Protein AF-0000000073571135 (afdb_homodimer)

Sequence (350 aa):
MGTPQVILGLLRRFLKGAAVGVAAGITVADRFGSVVRLNGRSMQPTFNPEDSDSPSKDIVVVEKFCLRNFSFTRGDVVAFRSPQDPKEYLVKRLIALQEDWITVPGTYEILQIPKGHCWVEGDNVDVSLDSKEFGPIPIALMRGRVTHVVWPPQRLGPVESKYPTGRVFSGKDGRMGTPQVILGLLRRFLKGAAVGVAAGITVADRFGSVVRLNGRSMQPTFNPEDSDSPSKDIVVVEKFCLRNFSFTRGDVVAFRSPQDPKEYLVKRLIALQEDWITVPGTYEILQIPKGHCWVEGDNVDVSLDSKEFGPIPIALMRGRVTHVVWPPQRLGPVESKYPTGRVFSGKDGR

Secondary structure (DSSP, 8-state):
--HHHHHHHHHHHHHHHHHHHHHHHHHHHHHTEEEEE---STTTTTSS-TT-S--SPPEEEEE-GGGTTT---TT-EEEEE-SS-TT-EEEEEEEE-TT-EEEPTTS--EEEPPTTEEEEE-SSTTT--SHHHH--EEGGGEEEEEEEEEESGGG-EEPP----GGGEE-TTT--/--HHHHHHHHHHHHHHHHHHHHHHHHHHHHHTEEEEE---STTTTTSS-TT-S--SPPEEEEE-GGGTTT---TT-EEEEE-SS-TT-EEEEEEEE-TT-EEEPTTS--EEEPPTTEEEEE-S-TTT--SHHHH--EEGGGEEEEEEEEEESGGG-EEPP----GGGEE-TTT--

pLDDT: mean 89.24, std 11.66, range [26.72, 98.5]

Organism: NCBI:txid1480154

Foldseek 3Di:
DDPVVVVVVVVVVVVVVVVVVVVVVVVCCQAFKDKDFDDDCQQPPLWPHPPDPDPGGWIFIFTQPCVVVVDDDQQFWFWFADPVHRVDIDIWGWAFDAQKWFQQPPDRDIDHHHPQWTFTGHNNNPDDDGCSPVNIDGSNRTRGTTFFTPPDVVRTDTRDGDYDPVGMGHNVPVD/DDPVVVVVVVVVVVVVVVVVVVVVVVVCCQAFKDKDFDDDCQQPPLWPHPPDPDPGGWIFIFTQPCVVVVDDDQQFWFWFADPVHRVDIDIWGWAFDAQKWFQQPPDRDIDHHHPQWTFTGHNNNVDDDGCSPVNIDGSNRTRGTTFFTPPDVVRTDTRDRDYDPVGMGHNVPVD

Radius of gyration: 24.4 Å; Cα contacts (8 Å, |Δi|>4): 722; chains: 2; bounding box: 80×70×50 Å

Structure (mmCIF, N/CA/C/O backbone):
data_AF-0000000073571135-model_v1
#
loop_
_entity.id
_entity.type
_entity.pdbx_description
1 polymer 'Mitochondrial inner membrane protease subunit 2'
#
loop_
_atom_site.group_PDB
_atom_site.id
_atom_site.type_symbol
_atom_site.label_atom_id
_atom_site.label_alt_id
_atom_site.label_comp_id
_atom_site.label_asym_id
_atom_site.label_entity_id
_atom_site.label_seq_id
_atom_site.pdbx_PDB_ins_code
_atom_site.Cartn_x
_atom_site.Cartn_y
_atom_site.Cartn_z
_atom_site.occupancy
_atom_site.B_iso_or_equiv
_atom_site.auth_seq_id
_atom_site.auth_comp_id
_atom_site.auth_asym_id
_atom_site.auth_atom_id
_atom_site.pdbx_PDB_model_num
ATOM 1 N N . MET A 1 1 ? 52.906 5.453 9.141 1 42.38 1 MET A N 1
ATOM 2 C CA . MET A 1 1 ? 51.688 6.109 8.68 1 42.38 1 MET A CA 1
ATOM 3 C C . MET A 1 1 ? 50.625 5.086 8.289 1 42.38 1 MET A C 1
ATOM 5 O O . MET A 1 1 ? 50.75 4.453 7.238 1 42.38 1 MET A O 1
ATOM 9 N N . GLY A 1 2 ? 50.219 4.254 9.125 1 61.47 2 GLY A N 1
ATOM 10 C CA . GLY A 1 2 ? 50.531 2.877 9.461 1 61.47 2 GLY A CA 1
ATOM 11 C C . GLY A 1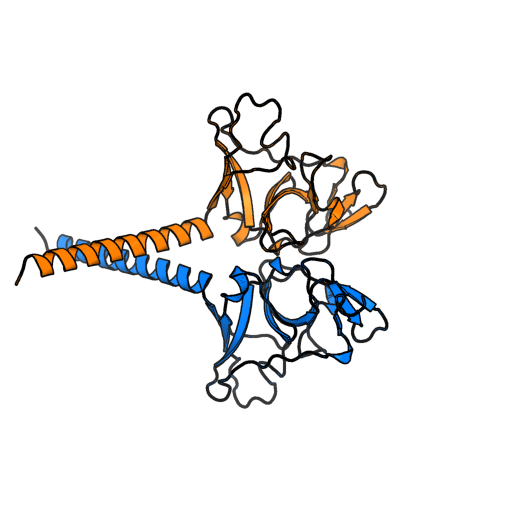 2 ? 49.5 1.886 8.992 1 61.47 2 GLY A C 1
ATOM 12 O O . GLY A 1 2 ? 48.406 2.281 8.523 1 61.47 2 GLY A O 1
ATOM 13 N N . THR A 1 3 ? 49.75 0.711 9.023 1 76.12 3 THR A N 1
ATOM 14 C CA . THR A 1 3 ? 49.062 -0.499 8.57 1 76.12 3 THR A CA 1
ATOM 15 C C . THR A 1 3 ? 47.625 -0.513 9.039 1 76.12 3 THR A C 1
ATOM 17 O O . THR A 1 3 ? 46.719 -0.797 8.258 1 76.12 3 THR A O 1
ATOM 20 N N . PRO A 1 4 ? 47.5 0.136 10.07 1 82.31 4 PRO A N 1
ATOM 21 C CA . PRO A 1 4 ? 46.125 0.044 10.562 1 82.31 4 PRO A CA 1
ATOM 22 C C . PRO A 1 4 ? 45.188 1.094 9.945 1 82.31 4 PRO A C 1
ATOM 24 O O . PRO A 1 4 ? 44 0.83 9.727 1 82.31 4 PRO A O 1
ATOM 27 N N . GLN A 1 5 ? 45.844 2.154 9.656 1 84.19 5 GLN A N 1
ATOM 28 C CA . GLN A 1 5 ? 45.062 3.234 9.102 1 84.19 5 GLN A CA 1
ATOM 29 C C . GLN A 1 5 ? 44.594 2.914 7.676 1 84.19 5 GLN A C 1
ATOM 31 O O . GLN A 1 5 ? 43.469 3.215 7.293 1 84.19 5 GLN A O 1
ATOM 36 N N . VAL A 1 6 ? 45.562 2.316 6.922 1 80.06 6 VAL A N 1
ATOM 37 C CA . VAL A 1 6 ? 45.25 1.929 5.547 1 80.06 6 VAL A CA 1
ATOM 38 C C . VAL A 1 6 ? 44.188 0.848 5.527 1 80.06 6 VAL A C 1
ATOM 40 O O . VAL A 1 6 ? 43.25 0.902 4.719 1 80.06 6 VAL A O 1
ATOM 43 N N . ILE A 1 7 ? 44.344 -0.12 6.512 1 86.31 7 ILE A N 1
ATOM 44 C CA . ILE A 1 7 ? 43.375 -1.217 6.59 1 86.31 7 ILE A CA 1
ATOM 45 C C . ILE A 1 7 ? 42 -0.675 6.977 1 86.31 7 ILE A C 1
ATOM 47 O O . ILE A 1 7 ? 40.969 -1.073 6.398 1 86.31 7 ILE A O 1
ATOM 51 N N . LEU A 1 8 ? 41.938 0.351 7.863 1 88.06 8 LEU A N 1
ATOM 52 C CA . LEU A 1 8 ? 40.688 0.961 8.297 1 88.06 8 LEU A CA 1
ATOM 53 C C . LEU A 1 8 ? 40.031 1.738 7.156 1 88.06 8 LEU A C 1
ATOM 55 O O . LEU A 1 8 ? 38.812 1.706 6.992 1 88.06 8 LEU A O 1
ATOM 59 N N . GLY A 1 9 ? 40.906 2.287 6.367 1 85.12 9 GLY A N 1
ATOM 60 C CA . GLY A 1 9 ? 40.438 3.027 5.207 1 85.12 9 GLY A CA 1
ATOM 61 C C . GLY A 1 9 ? 39.844 2.139 4.137 1 85.12 9 GLY A C 1
ATOM 62 O O . GLY A 1 9 ? 38.781 2.465 3.568 1 85.12 9 GLY A O 1
ATOM 63 N N . LEU A 1 10 ? 40.5 1.037 4.016 1 83.81 10 LEU A N 1
ATOM 64 C CA . LEU A 1 10 ? 40 0.067 3.041 1 83.81 10 LEU A CA 1
ATOM 65 C C . LEU A 1 10 ? 38.688 -0.56 3.506 1 83.81 10 LEU A C 1
ATOM 67 O O . LEU A 1 10 ? 37.781 -0.759 2.705 1 83.81 10 LEU A O 1
ATOM 71 N N . LEU A 1 11 ? 38.688 -0.812 4.727 1 87.06 11 LEU A N 1
ATOM 72 C CA . LEU A 1 11 ? 37.469 -1.385 5.301 1 87.06 11 LEU A CA 1
ATOM 73 C C . LEU A 1 11 ? 36.281 -0.412 5.18 1 87.06 11 LEU A C 1
ATOM 75 O O . LEU A 1 11 ? 35.188 -0.814 4.844 1 87.06 11 LEU A O 1
ATOM 79 N N . ARG A 1 12 ? 36.5 0.838 5.406 1 85.81 12 ARG A N 1
ATOM 80 C CA . ARG A 1 12 ? 35.469 1.862 5.312 1 85.81 12 ARG A CA 1
ATOM 81 C C . ARG A 1 12 ? 34.969 2.004 3.883 1 85.81 12 ARG A C 1
ATOM 83 O O . ARG A 1 12 ? 33.75 2.168 3.658 1 85.81 12 ARG A O 1
ATOM 90 N N . ARG A 1 13 ? 35.906 1.888 3.031 1 79.25 13 ARG A N 1
ATOM 91 C CA . ARG A 1 13 ? 35.531 1.984 1.623 1 79.25 13 ARG A CA 1
ATOM 92 C C . ARG A 1 13 ? 34.688 0.79 1.196 1 79.25 13 ARG A C 1
ATOM 94 O O . ARG A 1 13 ? 33.719 0.947 0.462 1 79.25 13 ARG A O 1
ATOM 101 N N . PHE A 1 14 ? 35.094 -0.344 1.709 1 80.5 14 PHE A N 1
ATOM 102 C CA . PHE A 1 14 ? 34.344 -1.562 1.387 1 80.5 14 PHE A CA 1
ATOM 103 C C . PHE A 1 14 ? 32.938 -1.524 1.985 1 80.5 14 PHE A C 1
ATOM 105 O O . PHE A 1 14 ? 31.969 -1.878 1.318 1 80.5 14 PHE A O 1
ATOM 112 N N . LEU A 1 15 ? 32.844 -1.042 3.133 1 82.25 15 LEU A N 1
ATOM 113 C CA . LEU A 1 15 ? 31.562 -0.983 3.822 1 82.25 15 LEU A CA 1
ATOM 114 C C . LEU A 1 15 ? 30.641 0.034 3.162 1 82.25 15 LEU A C 1
ATOM 116 O O . LEU A 1 15 ? 29.438 -0.208 3.033 1 82.25 15 LEU A O 1
ATOM 120 N N . LYS A 1 16 ? 31.25 1.138 2.799 1 78.12 16 LYS A N 1
ATOM 121 C CA . LYS A 1 16 ? 30.453 2.152 2.109 1 78.12 16 LYS A CA 1
ATOM 122 C C . LYS A 1 16 ? 29.906 1.618 0.789 1 78.12 16 LYS A C 1
ATOM 124 O O . LYS A 1 16 ? 28.734 1.823 0.469 1 78.12 16 LYS A O 1
ATOM 129 N N . GLY A 1 17 ? 30.812 0.931 0.07 1 75.62 17 GLY A N 1
ATOM 130 C CA . GLY A 1 17 ? 30.375 0.322 -1.175 1 75.62 17 GLY A CA 1
ATOM 131 C C . GLY A 1 17 ? 29.266 -0.696 -0.982 1 75.62 17 GLY A C 1
ATOM 132 O O . GLY A 1 17 ? 28.281 -0.704 -1.731 1 75.62 17 GLY A O 1
ATOM 133 N N . ALA A 1 18 ? 29.453 -1.505 -0.001 1 78.06 18 ALA A N 1
ATOM 134 C CA . ALA A 1 18 ? 28.469 -2.527 0.316 1 78.06 18 ALA A CA 1
ATOM 135 C C . ALA A 1 18 ? 27.125 -1.894 0.717 1 78.06 18 ALA A C 1
ATOM 137 O O . ALA A 1 18 ? 26.062 -2.342 0.285 1 78.06 18 ALA A O 1
ATOM 138 N N . ALA A 1 19 ? 27.234 -0.828 1.462 1 76.94 19 ALA A N 1
ATOM 139 C CA . ALA A 1 19 ? 26.031 -0.136 1.919 1 76.94 19 ALA A CA 1
ATOM 140 C C . ALA A 1 19 ? 25.25 0.441 0.742 1 76.94 19 ALA A C 1
ATOM 142 O O . ALA A 1 19 ? 24.031 0.312 0.678 1 76.94 19 ALA A O 1
ATOM 143 N N . VAL A 1 20 ? 25.969 0.962 -0.13 1 74.75 20 VAL A N 1
ATOM 144 C CA . VAL A 1 20 ? 25.344 1.55 -1.312 1 74.75 20 VAL A CA 1
ATOM 145 C C . VAL A 1 20 ? 24.734 0.448 -2.178 1 74.75 20 VAL A C 1
ATOM 147 O O . VAL A 1 20 ? 23.625 0.599 -2.697 1 74.75 20 VAL A O 1
ATOM 150 N N . GLY A 1 21 ? 25.438 -0.592 -2.352 1 75.62 21 GLY A N 1
ATOM 151 C CA . GLY A 1 21 ? 24.922 -1.725 -3.104 1 75.62 21 GLY A CA 1
ATOM 152 C C . GLY A 1 21 ? 23.641 -2.295 -2.52 1 75.62 21 GLY A C 1
ATOM 153 O O . GLY A 1 21 ? 22.688 -2.574 -3.252 1 75.62 21 GLY A O 1
ATOM 154 N N . VAL A 1 22 ? 23.688 -2.404 -1.327 1 76.81 22 VAL A N 1
ATOM 155 C CA . VAL A 1 22 ? 22.531 -2.947 -0.632 1 76.81 22 VAL A CA 1
ATOM 156 C C . VAL A 1 22 ? 21.344 -2.002 -0.796 1 76.81 22 VAL A C 1
ATOM 158 O O . VAL A 1 22 ? 20.234 -2.439 -1.101 1 76.81 22 VAL A O 1
ATOM 161 N N . ALA A 1 23 ? 21.625 -0.73 -0.642 1 74.62 23 ALA A N 1
ATOM 162 C CA . ALA A 1 23 ? 20.562 0.261 -0.796 1 74.62 23 ALA A CA 1
ATOM 163 C C . ALA A 1 23 ? 19.984 0.227 -2.207 1 74.62 23 ALA A C 1
ATOM 165 O O . ALA A 1 23 ? 18.766 0.302 -2.387 1 74.62 23 ALA A O 1
ATOM 166 N N . ALA A 1 24 ? 20.844 0.109 -3.145 1 74.69 24 ALA A N 1
ATOM 167 C CA . ALA A 1 24 ? 20.422 0.04 -4.539 1 74.69 24 ALA A CA 1
ATOM 168 C C . ALA A 1 24 ? 19.609 -1.228 -4.801 1 74.69 24 ALA A C 1
ATOM 170 O O . ALA A 1 24 ? 18.594 -1.189 -5.496 1 74.69 24 ALA A O 1
ATOM 171 N N . GLY A 1 25 ? 20.094 -2.266 -4.297 1 75.25 25 GLY A N 1
ATOM 172 C CA . GLY A 1 25 ? 19.406 -3.531 -4.457 1 75.25 25 GLY A CA 1
ATOM 173 C C . GLY A 1 25 ? 18 -3.512 -3.889 1 75.25 25 GLY A C 1
ATOM 174 O O . GLY A 1 25 ? 17.047 -3.98 -4.531 1 75.25 25 GLY A O 1
ATOM 175 N N . ILE A 1 26 ? 17.922 -2.873 -2.783 1 76.38 26 ILE A N 1
ATOM 176 C CA . ILE A 1 26 ? 16.609 -2.781 -2.139 1 76.38 26 ILE A CA 1
ATOM 177 C C . ILE A 1 26 ? 15.68 -1.909 -2.979 1 76.38 26 ILE A C 1
ATOM 179 O O . ILE A 1 26 ? 14.5 -2.227 -3.139 1 76.38 26 ILE A O 1
ATOM 183 N N . THR A 1 27 ? 16.219 -0.881 -3.516 1 76 27 THR A N 1
ATOM 184 C CA . THR A 1 27 ? 15.414 0.012 -4.348 1 76 27 THR A CA 1
ATOM 185 C C . THR A 1 27 ? 14.906 -0.715 -5.586 1 76 27 THR A C 1
ATOM 187 O O . THR A 1 27 ? 13.734 -0.584 -5.953 1 76 27 THR A O 1
ATOM 190 N N . VAL A 1 28 ? 15.75 -1.468 -6.141 1 74.94 28 VAL A N 1
ATOM 191 C CA . VAL A 1 28 ? 15.375 -2.199 -7.344 1 74.94 28 VAL A CA 1
ATOM 192 C C . VAL A 1 28 ? 14.305 -3.232 -7.012 1 74.94 28 VAL A C 1
ATOM 194 O O . VAL A 1 28 ? 13.305 -3.354 -7.727 1 74.94 28 VAL A O 1
ATOM 197 N N . ALA A 1 29 ? 14.492 -3.945 -5.973 1 76.06 29 ALA A N 1
ATOM 198 C CA . ALA A 1 29 ? 13.516 -4.949 -5.551 1 76.06 29 ALA A CA 1
ATOM 199 C C . ALA A 1 29 ? 12.164 -4.309 -5.242 1 76.06 29 ALA A C 1
ATOM 201 O O . ALA A 1 29 ? 11.117 -4.871 -5.559 1 76.06 29 ALA A O 1
ATOM 202 N N . ASP A 1 30 ? 12.258 -3.184 -4.68 1 77.69 30 ASP A N 1
ATOM 203 C CA . ASP A 1 30 ? 11.039 -2.479 -4.293 1 77.69 30 ASP A CA 1
ATOM 204 C C . ASP A 1 30 ? 10.312 -1.932 -5.52 1 77.69 30 ASP A C 1
ATOM 206 O O . ASP A 1 30 ? 9.078 -1.852 -5.531 1 77.69 30 ASP A O 1
ATOM 210 N N . ARG A 1 31 ? 11.086 -1.73 -6.574 1 79.31 31 ARG A N 1
ATOM 211 C CA . ARG A 1 31 ? 10.484 -1.004 -7.688 1 79.31 31 ARG A CA 1
ATOM 212 C C . ARG A 1 31 ? 10.148 -1.945 -8.836 1 79.31 31 ARG A C 1
ATOM 214 O O . ARG A 1 31 ? 9.188 -1.716 -9.578 1 79.31 31 ARG A O 1
ATOM 221 N N . PHE A 1 32 ? 10.82 -3.053 -8.875 1 85.19 32 PHE A N 1
ATOM 222 C CA . PHE A 1 32 ? 10.656 -3.818 -10.109 1 85.19 32 PHE A CA 1
ATOM 223 C C . PHE A 1 32 ? 10.07 -5.195 -9.812 1 85.19 32 PHE A C 1
ATOM 225 O O . PHE A 1 32 ? 9.227 -5.688 -10.562 1 85.19 32 PHE A O 1
ATOM 232 N N . GLY A 1 33 ? 10.57 -5.852 -8.852 1 89.62 33 GLY A N 1
ATOM 233 C CA . GLY A 1 33 ? 10.023 -7.16 -8.555 1 89.62 33 GLY A CA 1
ATOM 234 C C . GLY A 1 33 ? 10.695 -7.828 -7.367 1 89.62 33 GLY A C 1
ATOM 235 O O . GLY A 1 33 ? 11.695 -7.328 -6.852 1 89.62 33 GLY A O 1
ATOM 236 N N . SER A 1 34 ? 10.047 -8.93 -6.918 1 91.19 34 SER A N 1
ATOM 237 C CA . SER A 1 34 ? 10.578 -9.719 -5.812 1 91.19 34 SER A CA 1
ATOM 238 C C . SER A 1 34 ? 10.305 -11.211 -6.016 1 91.19 34 SER A C 1
ATOM 240 O O . SER A 1 34 ? 9.562 -11.594 -6.922 1 91.19 34 SER A O 1
ATOM 242 N N . VAL A 1 35 ? 11.062 -11.984 -5.312 1 93.12 35 VAL A N 1
ATOM 243 C CA . VAL A 1 35 ? 10.859 -13.43 -5.27 1 93.12 35 VAL A CA 1
ATOM 244 C C . VAL A 1 35 ? 10.305 -13.828 -3.906 1 93.12 35 VAL A C 1
ATOM 246 O O . VAL A 1 35 ? 10.82 -13.422 -2.867 1 93.12 35 VAL A O 1
ATOM 249 N N . VAL A 1 36 ? 9.227 -14.609 -3.994 1 94.81 36 VAL A N 1
ATOM 250 C CA . VAL A 1 36 ? 8.562 -14.914 -2.734 1 94.81 36 VAL A CA 1
ATOM 251 C C . VAL A 1 36 ? 8.25 -16.406 -2.662 1 94.81 36 VAL A C 1
ATOM 253 O O . VAL A 1 36 ? 7.895 -17.031 -3.67 1 94.81 36 VAL A O 1
ATOM 256 N N . ARG A 1 37 ? 8.391 -16.938 -1.471 1 95.75 37 ARG A N 1
ATOM 257 C CA . ARG A 1 37 ? 7.988 -18.312 -1.209 1 95.75 37 ARG A CA 1
ATOM 258 C C . ARG A 1 37 ? 6.527 -18.375 -0.775 1 95.75 37 ARG A C 1
ATOM 260 O O . ARG A 1 37 ? 6.109 -17.656 0.138 1 95.75 37 ARG A O 1
ATOM 267 N N . LEU A 1 38 ? 5.789 -19.172 -1.456 1 95.56 38 LEU A N 1
ATOM 268 C CA . LEU A 1 38 ? 4.375 -19.312 -1.122 1 95.56 38 LEU A CA 1
ATOM 269 C C . LEU A 1 38 ? 4.16 -20.469 -0.134 1 95.56 38 LEU A C 1
ATOM 271 O O . LEU A 1 38 ? 4.543 -21.609 -0.406 1 95.56 38 LEU A O 1
ATOM 275 N N . ASN A 1 39 ? 3.545 -20.188 0.998 1 90.62 39 ASN A N 1
ATOM 276 C CA . ASN A 1 39 ? 3.42 -21.203 2.043 1 90.62 39 ASN A CA 1
ATOM 277 C C . ASN A 1 39 ? 1.981 -21.688 2.186 1 90.62 39 ASN A C 1
ATOM 279 O O . ASN A 1 39 ? 1.738 -22.781 2.693 1 90.62 39 ASN A O 1
ATOM 283 N N . GLY A 1 40 ? 1.095 -21.047 1.697 1 88.75 40 GLY A N 1
ATOM 284 C CA . GLY A 1 40 ? -0.298 -21.375 1.959 1 88.75 40 GLY A CA 1
ATOM 285 C C . GLY A 1 40 ? -0.892 -22.312 0.932 1 88.75 40 GLY A C 1
ATOM 286 O O . GLY A 1 40 ? -0.259 -22.609 -0.083 1 88.75 40 GLY A O 1
ATOM 287 N N . ARG A 1 41 ? -2.125 -22.844 1.222 1 93.19 41 ARG A N 1
ATOM 288 C CA . ARG A 1 41 ? -2.824 -23.797 0.364 1 93.19 41 ARG A CA 1
ATOM 289 C C . ARG A 1 41 ? -3.926 -23.109 -0.436 1 93.19 41 ARG A C 1
ATOM 291 O O . ARG A 1 41 ? -4.586 -23.75 -1.263 1 93.19 41 ARG A O 1
ATOM 298 N N . SER A 1 42 ? -4.039 -21.891 -0.199 1 95.5 42 SER A N 1
ATOM 299 C CA . SER A 1 42 ? -5.211 -21.188 -0.715 1 95.5 42 SER A CA 1
ATOM 300 C C . SER A 1 42 ? -5.199 -21.141 -2.238 1 95.5 42 SER A C 1
ATOM 302 O O . SER A 1 42 ? -6.242 -20.953 -2.867 1 95.5 42 SER A O 1
ATOM 304 N N . MET A 1 43 ? -4.062 -21.328 -2.855 1 96.94 43 MET A N 1
ATOM 305 C CA . MET A 1 43 ? -3.971 -21.234 -4.309 1 96.94 43 MET A CA 1
ATOM 306 C C . MET A 1 43 ? -3.723 -22.594 -4.934 1 96.94 43 MET A C 1
ATOM 308 O O . MET A 1 43 ? -3.369 -22.688 -6.113 1 96.94 43 MET A O 1
ATOM 312 N N . GLN A 1 44 ? -3.871 -23.578 -4.16 1 94.81 44 GLN A N 1
ATOM 313 C CA . GLN A 1 44 ? -3.781 -24.922 -4.719 1 94.81 44 GLN A CA 1
ATOM 314 C C . GLN A 1 44 ? -4.926 -25.188 -5.695 1 94.81 44 GLN A C 1
ATOM 316 O O . GLN A 1 44 ? -6.043 -24.719 -5.492 1 94.81 44 GLN A O 1
ATOM 321 N N . PRO A 1 45 ? -4.613 -25.891 -6.73 1 94.06 45 PRO A N 1
ATOM 322 C CA . PRO A 1 45 ? -3.369 -26.594 -7.055 1 94.06 45 PRO A CA 1
ATOM 323 C C . PRO A 1 45 ? -2.4 -25.734 -7.863 1 94.06 45 PRO A C 1
ATOM 325 O O . PRO A 1 45 ? -1.343 -26.219 -8.281 1 94.06 45 PRO A O 1
ATOM 328 N N . THR A 1 46 ? -2.791 -24.484 -8.25 1 94.62 46 THR A N 1
ATOM 329 C CA . THR A 1 46 ? -1.932 -23.625 -9.055 1 94.62 46 THR A CA 1
ATOM 330 C C . THR A 1 46 ? -0.537 -23.531 -8.445 1 94.62 46 THR A C 1
ATOM 332 O O . THR A 1 46 ? 0.467 -23.625 -9.156 1 94.62 46 THR A O 1
ATOM 335 N N . PHE A 1 47 ? -0.57 -23.344 -7.113 1 95.56 47 PHE A N 1
ATOM 336 C CA . PHE A 1 47 ? 0.691 -23.375 -6.383 1 95.56 47 PHE A CA 1
ATOM 337 C C . PHE A 1 47 ? 0.685 -24.469 -5.32 1 95.56 47 PHE A C 1
ATOM 339 O O . PHE A 1 47 ? -0.366 -24.797 -4.766 1 95.56 47 PHE A O 1
ATOM 346 N N . ASN A 1 48 ? 1.862 -25 -5.039 1 94.06 48 ASN A N 1
ATOM 347 C CA . ASN A 1 48 ? 2.047 -26.031 -4.027 1 94.06 48 ASN A CA 1
ATOM 348 C C . ASN A 1 48 ? 1.033 -27.172 -4.184 1 94.06 48 ASN A C 1
ATOM 350 O O . ASN A 1 48 ? 0.348 -27.531 -3.227 1 94.06 48 ASN A O 1
ATOM 354 N N . PRO A 1 49 ? 0.974 -27.703 -5.363 1 92.06 49 PRO A N 1
ATOM 355 C CA . PRO A 1 49 ? 0.026 -28.812 -5.523 1 92.06 49 PRO A CA 1
ATOM 356 C C . PRO A 1 49 ? 0.295 -29.969 -4.559 1 92.06 49 PRO A C 1
ATOM 358 O O . PRO A 1 49 ? 1.448 -30.219 -4.199 1 92.06 49 PRO A O 1
ATOM 361 N N . GLU A 1 50 ? -0.766 -30.469 -4.016 1 83.25 50 GLU A N 1
ATOM 362 C CA . GLU A 1 50 ? -0.643 -31.562 -3.055 1 83.25 50 GLU A CA 1
ATOM 363 C C . GLU A 1 50 ? 0.105 -32.75 -3.66 1 83.25 50 GLU A C 1
ATOM 365 O O . GLU A 1 50 ? 0.843 -33.438 -2.961 1 83.25 50 GLU A O 1
ATOM 370 N N . ASP A 1 51 ? -0.065 -32.969 -4.844 1 75.75 51 ASP A N 1
ATOM 371 C CA . ASP A 1 51 ? 0.482 -34.156 -5.5 1 75.75 51 ASP A CA 1
ATOM 372 C C . ASP A 1 51 ? 1.909 -33.906 -5.984 1 75.75 51 ASP A C 1
ATOM 374 O O . ASP A 1 51 ? 2.482 -34.719 -6.699 1 75.75 51 ASP A O 1
ATOM 378 N N . SER A 1 52 ? 2.408 -32.812 -5.496 1 68.94 52 SER A N 1
ATOM 379 C CA . SER A 1 52 ? 3.742 -32.531 -6.008 1 68.94 52 SER A CA 1
ATOM 380 C C . SER A 1 52 ? 4.785 -33.469 -5.406 1 68.94 52 SER A C 1
ATOM 382 O O . SER A 1 52 ? 4.672 -33.875 -4.246 1 68.94 52 SER A O 1
ATOM 384 N N . ASP A 1 53 ? 5.578 -33.938 -6.219 1 68.62 53 ASP A N 1
ATOM 385 C CA . ASP A 1 53 ? 6.684 -34.812 -5.828 1 68.62 53 ASP A CA 1
ATOM 386 C C . ASP A 1 53 ? 7.719 -34.062 -5.004 1 68.62 53 ASP A C 1
ATOM 388 O O . ASP A 1 53 ? 8.594 -34.656 -4.379 1 68.62 53 ASP A O 1
ATOM 392 N N . SER A 1 54 ? 7.621 -32.781 -5.078 1 68 54 SER A N 1
ATOM 393 C CA . SER A 1 54 ? 8.625 -31.984 -4.395 1 68 54 SER A CA 1
ATOM 394 C C . SER A 1 54 ? 8.117 -31.5 -3.043 1 68 54 SER A C 1
ATOM 396 O O . SER A 1 54 ? 6.996 -30.984 -2.945 1 68 54 SER A O 1
ATOM 398 N N . PRO A 1 55 ? 8.867 -31.812 -2.027 1 73.94 55 PRO A N 1
ATOM 399 C CA . PRO A 1 55 ? 8.5 -31.344 -0.693 1 73.94 55 PRO A CA 1
ATOM 400 C C . PRO A 1 55 ? 8.641 -29.828 -0.551 1 73.94 55 PRO A C 1
ATOM 402 O O . PRO A 1 55 ? 8.156 -29.25 0.427 1 73.94 55 PRO A O 1
ATOM 405 N N . SER A 1 56 ? 9.219 -29.266 -1.689 1 86.62 56 SER A N 1
ATOM 406 C CA . SER A 1 56 ? 9.539 -27.844 -1.55 1 86.62 56 SER A CA 1
ATOM 407 C C . SER A 1 56 ? 8.359 -26.969 -1.95 1 86.62 56 SER A C 1
ATOM 409 O O . SER A 1 56 ? 7.613 -27.312 -2.869 1 86.62 56 SER A O 1
ATOM 411 N N . LYS A 1 57 ? 8.211 -25.953 -1.26 1 93.75 57 LYS A N 1
ATOM 412 C CA . LYS A 1 57 ? 7.176 -24.969 -1.562 1 93.75 57 LYS A CA 1
ATOM 413 C C . LYS A 1 57 ? 7.539 -24.141 -2.795 1 93.75 57 LYS A C 1
ATOM 415 O O . LYS A 1 57 ? 8.719 -23.953 -3.096 1 93.75 57 LYS A O 1
ATOM 420 N N . ASP A 1 58 ? 6.551 -23.75 -3.512 1 96.5 58 ASP A N 1
ATOM 421 C CA . ASP A 1 58 ? 6.777 -22.969 -4.73 1 96.5 58 ASP A CA 1
ATOM 422 C C . ASP A 1 58 ? 7.348 -21.594 -4.406 1 96.5 58 ASP A C 1
ATOM 424 O O . ASP A 1 58 ? 6.918 -20.953 -3.449 1 96.5 58 ASP A O 1
ATOM 428 N N . ILE A 1 59 ? 8.312 -21.25 -5.117 1 97.25 59 ILE A N 1
ATOM 429 C CA . ILE A 1 59 ? 8.852 -19.891 -5.129 1 97.25 59 ILE A CA 1
ATOM 430 C C . ILE A 1 59 ? 8.461 -19.188 -6.43 1 97.25 59 ILE A C 1
ATOM 432 O O . ILE A 1 59 ? 8.594 -19.766 -7.516 1 97.25 59 ILE A O 1
ATOM 436 N N . VAL A 1 60 ? 7.992 -17.938 -6.316 1 97.81 60 VAL A N 1
ATOM 437 C CA . VAL A 1 60 ? 7.426 -17.281 -7.492 1 97.81 60 VAL A CA 1
ATOM 438 C C . VAL A 1 60 ? 8.047 -15.898 -7.66 1 97.81 60 VAL A C 1
ATOM 440 O O . VAL A 1 60 ? 8.602 -15.344 -6.711 1 97.81 60 VAL A O 1
ATOM 443 N N . VAL A 1 61 ? 7.941 -15.406 -8.852 1 97.06 61 VAL A N 1
ATOM 444 C CA . VAL A 1 61 ? 8.336 -14.039 -9.172 1 97.06 61 VAL A CA 1
ATOM 445 C C . VAL A 1 61 ? 7.117 -13.125 -9.117 1 97.06 61 VAL A C 1
ATOM 447 O O . VAL A 1 61 ? 6.082 -13.414 -9.719 1 97.06 61 VAL A O 1
ATOM 450 N N . VAL A 1 62 ? 7.273 -12.086 -8.375 1 97.12 62 VAL A N 1
ATOM 451 C CA . VAL A 1 62 ? 6.246 -11.055 -8.312 1 97.12 62 VAL A CA 1
ATOM 452 C C . VAL A 1 62 ? 6.742 -9.797 -9.031 1 97.12 62 VAL A C 1
ATOM 454 O O . VAL A 1 62 ? 7.66 -9.125 -8.555 1 97.12 62 VAL A O 1
ATOM 457 N N . GLU A 1 63 ? 6.145 -9.539 -10.172 1 96.12 63 GLU A N 1
ATOM 458 C CA . GLU A 1 63 ? 6.543 -8.344 -10.906 1 96.12 63 GLU A CA 1
ATOM 459 C C . GLU A 1 63 ? 5.773 -7.117 -10.422 1 96.12 63 GLU A C 1
ATOM 461 O O . GLU A 1 63 ? 4.602 -7.219 -10.047 1 96.12 63 GLU A O 1
ATOM 466 N N . LYS A 1 64 ? 6.41 -5.934 -10.438 1 94.56 64 LYS A N 1
ATOM 467 C CA . LYS A 1 64 ? 5.809 -4.734 -9.867 1 94.56 64 LYS A CA 1
ATOM 468 C C . LYS A 1 64 ? 5.641 -3.645 -10.922 1 94.56 64 LYS A C 1
ATOM 470 O O . LYS A 1 64 ? 5.234 -2.525 -10.609 1 94.56 64 LYS A O 1
ATOM 475 N N . PHE A 1 65 ? 5.848 -3.957 -12.164 1 92.88 65 PHE A N 1
ATOM 476 C CA . PHE A 1 65 ? 5.648 -3.002 -13.242 1 92.88 65 PHE A CA 1
ATOM 477 C C . PHE A 1 65 ? 4.176 -2.625 -13.367 1 92.88 65 PHE A C 1
ATOM 479 O O . PHE A 1 65 ? 3.85 -1.5 -13.75 1 92.88 65 PHE A O 1
ATOM 486 N N . CYS A 1 66 ? 3.379 -3.59 -13.016 1 93.75 66 CYS A N 1
ATOM 487 C CA . CYS A 1 66 ? 1.937 -3.387 -13.102 1 93.75 66 CYS A CA 1
ATOM 488 C C . CYS A 1 66 ? 1.484 -2.285 -12.148 1 93.75 66 CYS A C 1
ATOM 490 O O . CYS A 1 66 ? 0.396 -1.731 -12.305 1 93.75 66 CYS A O 1
ATOM 492 N N . LEU A 1 67 ? 2.234 -1.922 -11.203 1 94.12 67 LEU A N 1
ATOM 493 C CA . LEU A 1 67 ? 1.847 -0.963 -10.172 1 94.12 67 LEU A CA 1
ATOM 494 C C . LEU A 1 67 ? 2.031 0.468 -10.664 1 94.12 67 LEU A C 1
ATOM 496 O O . LEU A 1 67 ? 1.554 1.413 -10.031 1 94.12 67 LEU A O 1
ATOM 500 N N . ARG A 1 68 ? 2.715 0.617 -11.727 1 90.75 68 ARG A N 1
ATOM 501 C CA . ARG A 1 68 ? 2.916 1.956 -12.273 1 90.75 68 ARG A CA 1
ATOM 502 C C . ARG A 1 68 ? 1.594 2.57 -12.719 1 90.75 68 ARG A C 1
ATOM 504 O O . ARG A 1 68 ? 1.33 3.746 -12.461 1 90.75 68 ARG A O 1
ATOM 511 N N . ASN A 1 69 ? 0.827 1.751 -13.312 1 92.81 69 ASN A N 1
ATOM 512 C CA . ASN A 1 69 ? -0.469 2.23 -13.781 1 92.81 69 ASN A CA 1
ATOM 513 C C . ASN A 1 69 ? -1.612 1.387 -13.227 1 92.81 69 ASN A C 1
ATOM 515 O O . ASN A 1 69 ? -2.77 1.577 -13.602 1 92.81 69 ASN A O 1
ATOM 519 N N . PHE A 1 70 ? -1.206 0.524 -12.406 1 95.31 70 PHE A N 1
ATOM 520 C CA . PHE A 1 70 ? -2.18 -0.385 -11.812 1 95.31 70 PHE A CA 1
ATOM 521 C C . PHE A 1 70 ? -2.996 -1.085 -12.891 1 95.31 70 PHE A C 1
A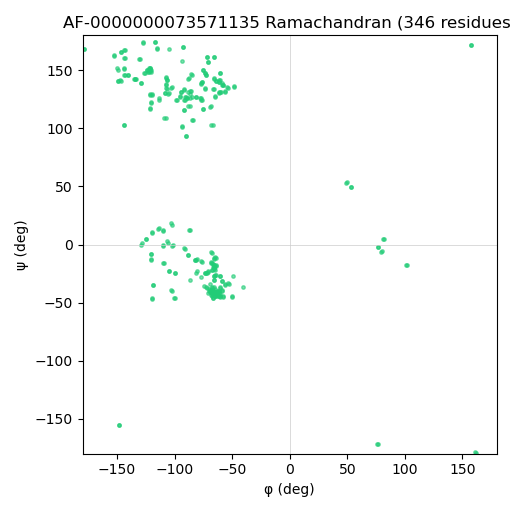TOM 523 O O . PHE A 1 70 ? -4.227 -1.114 -12.828 1 95.31 70 PHE A O 1
ATOM 530 N N . SER A 1 71 ? -2.287 -1.591 -13.789 1 93 71 SER A N 1
ATOM 531 C CA . SER A 1 71 ? -2.887 -2.309 -14.914 1 93 71 SER A CA 1
ATOM 532 C C . SER A 1 71 ? -2.971 -3.805 -14.633 1 93 71 SER A C 1
ATOM 534 O O . SER A 1 71 ? -1.96 -4.508 -14.68 1 93 71 SER A O 1
ATOM 536 N N . PHE A 1 72 ? -4.133 -4.219 -14.289 1 96.12 72 PHE A N 1
ATOM 537 C CA . PHE A 1 72 ? -4.391 -5.629 -14.016 1 96.12 72 PHE A CA 1
ATOM 538 C C . PHE A 1 72 ? -5.492 -6.16 -14.93 1 96.12 72 PHE A C 1
ATOM 540 O O . PHE A 1 72 ? -6.344 -5.398 -15.391 1 96.12 72 PHE A O 1
ATOM 547 N N . THR A 1 73 ? -5.406 -7.398 -15.18 1 95.44 73 THR A N 1
ATOM 548 C CA . THR A 1 73 ? -6.41 -8.062 -16 1 95.44 73 THR A CA 1
ATOM 549 C C . THR A 1 73 ? -7.062 -9.211 -15.242 1 95.44 73 THR A C 1
ATOM 551 O O . THR A 1 73 ? -6.422 -9.852 -14.406 1 95.44 73 THR A O 1
ATOM 554 N N . ARG A 1 74 ? -8.305 -9.43 -15.602 1 96.56 74 ARG A N 1
ATOM 555 C CA . ARG A 1 74 ? -8.961 -10.602 -15.031 1 96.56 74 ARG A CA 1
ATOM 556 C C . ARG A 1 74 ? -8.141 -11.859 -15.281 1 96.56 74 ARG A C 1
ATOM 558 O O . ARG A 1 74 ? -7.602 -12.055 -16.375 1 96.56 74 ARG A O 1
ATOM 565 N N . GLY A 1 75 ? -7.992 -12.641 -14.273 1 97.19 75 GLY A N 1
ATOM 566 C CA . GLY A 1 75 ? -7.25 -13.883 -14.391 1 97.19 75 GLY A CA 1
ATOM 567 C C . GLY A 1 75 ? -5.848 -13.805 -13.828 1 97.19 75 GLY A C 1
ATOM 568 O O . GLY A 1 75 ? -5.211 -14.828 -13.57 1 97.19 75 GLY A O 1
ATOM 569 N N . ASP A 1 76 ? -5.395 -12.586 -13.672 1 97.81 76 ASP A N 1
ATOM 570 C CA . ASP A 1 76 ? -4.066 -12.398 -13.094 1 97.81 76 ASP A CA 1
ATOM 571 C C . ASP A 1 76 ? -4.004 -12.969 -11.68 1 97.81 76 ASP A C 1
ATOM 573 O O . ASP A 1 76 ? -4.988 -12.93 -10.938 1 97.81 76 ASP A O 1
ATOM 577 N N . VAL A 1 77 ? -2.891 -13.562 -11.375 1 98.44 77 VAL A N 1
ATOM 578 C CA . VAL A 1 77 ? -2.604 -13.867 -9.977 1 98.44 77 VAL A CA 1
ATOM 579 C C . VAL A 1 77 ? -1.85 -12.703 -9.336 1 98.44 77 VAL A C 1
ATOM 581 O O . VAL A 1 77 ? -0.81 -12.273 -9.844 1 98.44 77 VAL A O 1
ATOM 584 N N . VAL A 1 78 ? -2.385 -12.211 -8.203 1 98.38 78 VAL A N 1
ATOM 585 C CA . VAL A 1 78 ? -1.858 -10.969 -7.652 1 98.38 78 VAL A CA 1
ATOM 586 C C . VAL A 1 78 ? -1.46 -11.172 -6.195 1 98.38 78 VAL A C 1
ATOM 588 O O . VAL A 1 78 ? -2.035 -12.016 -5.5 1 98.38 78 VAL A O 1
ATOM 591 N N . ALA A 1 79 ? -0.459 -10.461 -5.805 1 97.88 79 ALA A N 1
ATOM 592 C CA . ALA A 1 79 ? -0.076 -10.32 -4.402 1 97.88 79 ALA A CA 1
ATOM 593 C C . ALA A 1 79 ? -0.527 -8.969 -3.842 1 97.88 79 ALA A C 1
ATOM 595 O O . ALA A 1 79 ? -0.405 -7.945 -4.512 1 97.88 79 ALA A O 1
ATOM 596 N N . PHE A 1 80 ? -1.086 -8.977 -2.684 1 98.06 80 PHE A N 1
ATOM 597 C CA . PHE A 1 80 ? -1.578 -7.734 -2.092 1 98.06 80 PHE A CA 1
ATOM 598 C C . PHE A 1 80 ? -1.561 -7.82 -0.57 1 98.06 80 PHE A C 1
ATOM 600 O O . PHE A 1 80 ? -1.432 -8.906 -0.003 1 98.06 80 PHE A O 1
ATOM 607 N N . ARG A 1 81 ? -1.635 -6.699 0.076 1 97.38 81 ARG A N 1
ATOM 608 C CA . ARG A 1 81 ? -1.744 -6.688 1.53 1 97.38 81 ARG A CA 1
ATOM 609 C C . ARG A 1 81 ? -3.16 -7.035 1.976 1 97.38 81 ARG A C 1
ATOM 611 O O . ARG A 1 81 ? -4.137 -6.57 1.381 1 97.38 81 ARG A O 1
ATOM 618 N N . SER A 1 82 ? -3.238 -7.824 2.994 1 97.69 82 SER A N 1
ATOM 619 C CA . SER A 1 82 ? -4.531 -8.258 3.51 1 97.69 82 SER A CA 1
ATOM 620 C C . SER A 1 82 ? -5.359 -7.074 3.996 1 97.69 82 SER A C 1
ATOM 622 O O . SER A 1 82 ? -4.848 -6.203 4.699 1 97.69 82 SER A O 1
ATOM 624 N N . PRO A 1 83 ? -6.617 -7 3.561 1 97.62 83 PRO A N 1
ATOM 625 C CA . PRO A 1 83 ? -7.473 -5.941 4.094 1 97.62 83 PRO A CA 1
ATOM 626 C C . PRO A 1 83 ? -7.75 -6.098 5.586 1 97.62 83 PRO A C 1
ATOM 628 O O . PRO A 1 83 ? -8.117 -5.129 6.258 1 97.62 83 PRO A O 1
ATOM 631 N N . GLN A 1 84 ? -7.531 -7.258 6.145 1 96.75 84 GLN A N 1
ATOM 632 C CA . GLN A 1 84 ? -7.883 -7.527 7.535 1 96.75 84 GLN A CA 1
ATOM 633 C C . GLN A 1 84 ? -6.66 -7.422 8.438 1 96.75 84 GLN A C 1
ATOM 635 O O . GLN A 1 84 ? -6.789 -7.184 9.641 1 96.75 84 GLN A O 1
ATOM 640 N N . ASP A 1 85 ? -5.523 -7.602 7.906 1 96 85 ASP A N 1
ATOM 641 C CA . ASP A 1 85 ? -4.258 -7.512 8.625 1 96 85 ASP A CA 1
ATOM 642 C C . ASP A 1 85 ? -3.166 -6.91 7.75 1 96 85 ASP A C 1
ATOM 644 O O . ASP A 1 85 ? -2.549 -7.613 6.949 1 96 85 ASP A O 1
ATOM 648 N N . PRO A 1 86 ? -2.857 -5.672 7.969 1 95.38 86 PRO A N 1
ATOM 649 C CA . PRO A 1 86 ? -1.934 -4.969 7.07 1 95.38 86 PRO A CA 1
ATOM 650 C C . PRO A 1 86 ? -0.526 -5.562 7.094 1 95.38 86 PRO A C 1
ATOM 652 O O . PRO A 1 86 ? 0.293 -5.25 6.227 1 95.38 86 PRO A O 1
ATOM 655 N N . LYS A 1 87 ? -0.203 -6.434 7.996 1 95.06 87 LYS A N 1
ATOM 656 C CA . LYS A 1 87 ? 1.133 -7.02 8.086 1 95.06 87 LYS A CA 1
ATOM 657 C C . LYS A 1 87 ? 1.242 -8.273 7.223 1 95.06 87 LYS A C 1
ATOM 659 O O . LYS A 1 87 ? 2.338 -8.805 7.023 1 95.06 87 LYS A O 1
ATOM 664 N N . GLU A 1 88 ? 0.128 -8.656 6.762 1 95.38 88 GLU A N 1
ATOM 665 C CA . GLU A 1 88 ? 0.103 -9.906 6.008 1 95.38 88 GLU A CA 1
ATOM 666 C C . GLU A 1 88 ? -0.081 -9.641 4.516 1 95.38 88 GLU A C 1
ATOM 668 O O . GLU A 1 88 ? -0.841 -8.75 4.125 1 95.38 88 GLU A O 1
ATOM 673 N N . TYR A 1 89 ? 0.596 -10.477 3.715 1 96.12 89 TYR A N 1
ATOM 674 C CA . TYR A 1 89 ? 0.4 -10.484 2.27 1 96.12 89 TYR A CA 1
ATOM 675 C C . TYR A 1 89 ? -0.376 -11.719 1.831 1 96.12 89 TYR A C 1
ATOM 677 O O . TYR A 1 89 ? -0.17 -12.812 2.365 1 96.12 89 TYR A O 1
ATOM 685 N N . LEU A 1 90 ? -1.206 -11.539 0.911 1 97.38 90 LEU A N 1
ATOM 686 C CA . LEU A 1 90 ? -1.993 -12.625 0.333 1 97.38 90 LEU A CA 1
ATOM 687 C C . LEU A 1 90 ? -1.744 -12.734 -1.168 1 97.38 90 LEU A C 1
ATOM 689 O O . LEU A 1 90 ? -1.376 -11.758 -1.815 1 97.38 90 LEU A O 1
ATOM 693 N N . VAL A 1 91 ? -1.899 -13.93 -1.665 1 98 91 VAL A N 1
ATOM 694 C CA . VAL A 1 91 ? -1.855 -14.195 -3.1 1 98 91 VAL A CA 1
ATOM 695 C C . VAL A 1 91 ? -3.176 -14.805 -3.553 1 98 91 VAL A C 1
ATOM 697 O O . VAL A 1 91 ? -3.623 -15.812 -2.998 1 98 91 VAL A O 1
ATOM 700 N N . LYS A 1 92 ? -3.836 -14.211 -4.453 1 98.06 92 LYS A N 1
ATOM 701 C CA . LYS A 1 92 ? -5.133 -14.648 -4.961 1 98.06 92 LYS A CA 1
ATOM 702 C C . LYS A 1 92 ? -5.25 -14.383 -6.461 1 98.06 92 LYS A C 1
ATOM 704 O O . LYS A 1 92 ? -4.41 -13.688 -7.043 1 98.06 92 LYS A O 1
ATOM 709 N N . ARG A 1 93 ? -6.25 -14.953 -7.047 1 98.19 93 ARG A N 1
ATOM 710 C CA . ARG A 1 93 ? -6.547 -14.719 -8.461 1 98.19 93 ARG A CA 1
ATOM 711 C C . ARG A 1 93 ? -7.574 -13.602 -8.625 1 98.19 93 ARG A C 1
ATOM 713 O O . ARG A 1 93 ? -8.602 -13.594 -7.941 1 98.19 93 ARG A O 1
ATOM 720 N N . LEU A 1 94 ? -7.254 -12.68 -9.5 1 98.06 94 LEU A N 1
ATOM 721 C CA . LEU A 1 94 ? -8.148 -11.578 -9.82 1 98.06 94 LEU A CA 1
ATOM 722 C C . LEU A 1 94 ? -9.297 -12.047 -10.703 1 98.06 94 LEU A C 1
ATOM 724 O O . LEU A 1 94 ? -9.086 -12.438 -11.852 1 98.06 94 LEU A O 1
ATOM 728 N N . ILE A 1 95 ? -10.531 -11.953 -10.195 1 97.19 95 ILE A N 1
ATOM 729 C CA . ILE A 1 95 ? -11.68 -12.523 -10.891 1 97.19 95 ILE A CA 1
ATOM 730 C C . ILE A 1 95 ? -12.469 -11.414 -11.586 1 97.19 95 ILE A C 1
ATOM 732 O O . ILE A 1 95 ? -12.938 -11.586 -12.711 1 97.19 95 ILE A O 1
ATOM 736 N N . ALA A 1 96 ? -12.602 -10.266 -10.938 1 97.19 96 ALA A N 1
ATOM 737 C CA . ALA A 1 96 ? -13.406 -9.172 -11.469 1 97.19 96 ALA A CA 1
ATOM 738 C C . ALA A 1 96 ? -12.781 -7.816 -11.133 1 97.19 96 ALA A C 1
ATOM 740 O O . ALA A 1 96 ? -12.086 -7.68 -10.125 1 97.19 96 ALA A O 1
ATOM 741 N N . LEU A 1 97 ? -13.047 -6.855 -11.992 1 96.75 97 LEU A N 1
ATOM 742 C CA . LEU A 1 97 ? -12.5 -5.508 -11.867 1 96.75 97 LEU A CA 1
ATOM 743 C C . LEU A 1 97 ? -13.617 -4.484 -11.672 1 96.75 97 LEU A C 1
ATOM 745 O O . LEU A 1 97 ? -14.797 -4.848 -11.641 1 96.75 97 LEU A O 1
ATOM 749 N N . GLN A 1 98 ? -13.094 -3.248 -11.43 1 95.88 98 GLN A N 1
ATOM 750 C CA . GLN A 1 98 ? -14.039 -2.17 -11.148 1 95.88 98 GLN A CA 1
ATOM 751 C C . GLN A 1 98 ? -15.164 -2.143 -12.188 1 95.88 98 GLN A C 1
ATOM 753 O O . GLN A 1 98 ? -14.922 -2.32 -13.383 1 95.88 98 GLN A O 1
ATOM 758 N N . GLU A 1 99 ? -16.391 -1.977 -11.719 1 94.5 99 GLU A N 1
ATOM 759 C CA . GLU A 1 99 ? -17.609 -1.796 -12.5 1 94.5 99 GLU A CA 1
ATOM 760 C C . GLU A 1 99 ? -18.094 -3.117 -13.102 1 94.5 99 GLU A C 1
ATOM 762 O O . GLU A 1 99 ? -19.125 -3.17 -13.758 1 94.5 99 GLU A O 1
ATOM 767 N N . ASP A 1 100 ? -17.359 -4.172 -12.891 1 95.25 100 ASP A N 1
ATOM 768 C CA . ASP A 1 100 ? -17.844 -5.5 -13.266 1 95.25 100 ASP A CA 1
ATOM 769 C C . ASP A 1 100 ? -18.969 -5.949 -12.344 1 95.25 100 ASP A C 1
ATOM 771 O O . ASP A 1 100 ? -19.094 -5.465 -11.219 1 95.25 100 ASP A O 1
ATOM 775 N N . TRP A 1 101 ? -19.766 -6.863 -12.852 1 95.19 101 TRP A N 1
ATOM 776 C CA . TRP A 1 101 ? -20.75 -7.605 -12.062 1 95.19 101 TRP A CA 1
ATOM 777 C C . TRP A 1 101 ? -20.297 -9.047 -11.859 1 95.19 101 TRP A C 1
ATOM 779 O O . TRP A 1 101 ? -19.781 -9.68 -12.781 1 95.19 101 TRP A O 1
ATOM 789 N N . ILE A 1 102 ? -20.5 -9.492 -10.641 1 94.12 102 ILE A N 1
ATOM 790 C CA . ILE A 1 102 ? -20.078 -10.859 -10.375 1 94.12 102 ILE A CA 1
ATOM 791 C C . ILE A 1 102 ? -21.172 -11.594 -9.594 1 94.12 102 ILE A C 1
ATOM 793 O O . ILE A 1 102 ? -21.844 -11 -8.75 1 94.12 102 ILE A O 1
ATOM 797 N N . THR A 1 103 ? -21.328 -12.828 -9.93 1 92.25 103 THR A N 1
ATOM 798 C CA . THR A 1 103 ? -22.141 -13.719 -9.102 1 92.25 103 THR A CA 1
ATOM 799 C C . THR A 1 103 ? -21.281 -14.359 -8.008 1 92.25 103 THR A C 1
ATOM 801 O O . THR A 1 103 ? -20.297 -15.039 -8.297 1 92.25 103 THR A O 1
ATOM 804 N N . VAL A 1 104 ? -21.656 -14.094 -6.746 1 90.19 104 VAL A N 1
ATOM 805 C CA . VAL A 1 104 ? -20.891 -14.633 -5.621 1 90.19 104 VAL A CA 1
ATOM 806 C C . VAL A 1 104 ? -20.984 -16.156 -5.609 1 90.19 104 VAL A C 1
ATOM 808 O O . VAL A 1 104 ? -22.094 -16.719 -5.613 1 90.19 104 VAL A O 1
ATOM 811 N N . PRO A 1 105 ? -19.844 -16.766 -5.559 1 86.31 105 PRO A N 1
ATOM 812 C CA . PRO A 1 105 ? -19.875 -18.234 -5.602 1 86.31 105 PRO A CA 1
ATOM 813 C C . PRO A 1 105 ? -20.688 -18.844 -4.457 1 86.31 105 PRO A C 1
ATOM 815 O O . PRO A 1 105 ? -20.562 -18.391 -3.311 1 86.31 105 PRO A O 1
ATOM 818 N N . GLY A 1 106 ? -21.406 -19.812 -4.812 1 83.38 106 GLY A N 1
ATOM 819 C CA . GLY A 1 106 ? -22.172 -20.547 -3.818 1 83.38 106 GLY A CA 1
ATOM 820 C C . GLY A 1 106 ? -23.453 -19.859 -3.404 1 83.38 106 GLY A C 1
ATOM 821 O O . GLY A 1 106 ? -24.188 -20.344 -2.549 1 83.38 106 GLY A O 1
ATOM 822 N N . THR A 1 107 ? -23.578 -18.656 -3.912 1 85.31 107 THR A N 1
ATOM 823 C CA . THR A 1 107 ? -24.797 -17.922 -3.602 1 85.31 107 THR A CA 1
ATOM 824 C C . THR A 1 107 ? -25.469 -17.422 -4.879 1 85.31 107 THR A C 1
ATOM 826 O O . THR A 1 107 ? -24.969 -17.656 -5.98 1 85.31 107 THR A O 1
ATOM 829 N N . TYR A 1 108 ? -26.641 -16.844 -4.766 1 86.25 108 TYR A N 1
ATOM 830 C CA . TYR A 1 108 ? -27.344 -16.25 -5.898 1 86.25 108 TYR A CA 1
ATOM 831 C C . TYR A 1 108 ? -27.203 -14.727 -5.879 1 86.25 108 TYR A C 1
ATOM 833 O O . TYR A 1 108 ? -27.891 -14.031 -6.637 1 86.25 108 TYR A O 1
ATOM 841 N N . GLU A 1 109 ? -26.312 -14.336 -5.168 1 91.38 109 GLU A N 1
ATOM 842 C CA . GLU A 1 109 ? -26.156 -12.898 -5.02 1 91.38 109 GLU A CA 1
ATOM 843 C C . GLU A 1 109 ? -25.281 -12.312 -6.125 1 91.38 109 GLU A C 1
ATOM 845 O O . GLU A 1 109 ? -24.234 -12.875 -6.453 1 91.38 109 GLU A O 1
ATOM 850 N N . ILE A 1 110 ? -25.797 -11.258 -6.754 1 92.62 110 ILE A N 1
ATOM 851 C CA . ILE A 1 110 ? -25.047 -10.516 -7.762 1 92.62 110 ILE A CA 1
ATOM 852 C C . ILE A 1 110 ? -24.562 -9.188 -7.172 1 92.62 110 ILE A C 1
ATOM 854 O O . ILE A 1 110 ? -25.344 -8.445 -6.57 1 92.62 110 ILE A O 1
ATOM 858 N N . LEU A 1 111 ? -23.297 -9 -7.383 1 94 111 LEU A N 1
ATOM 859 C CA . LEU A 1 111 ? -22.703 -7.801 -6.805 1 94 111 LEU A CA 1
ATOM 860 C C . LEU A 1 111 ? -21.922 -7.02 -7.859 1 94 111 LEU A C 1
ATOM 862 O O . LEU A 1 111 ? -21.25 -7.613 -8.711 1 94 111 LEU A O 1
ATOM 866 N N . GLN A 1 112 ? -22.078 -5.703 -7.789 1 95.81 112 GLN A N 1
ATOM 867 C CA . GLN A 1 112 ? -21.234 -4.852 -8.641 1 95.81 112 GLN A CA 1
ATOM 868 C C . GLN A 1 112 ? -19.969 -4.434 -7.914 1 95.81 112 GLN A C 1
ATOM 870 O O . GLN A 1 112 ? -20.016 -3.984 -6.77 1 95.81 112 GLN A O 1
ATOM 875 N N . ILE A 1 113 ? -18.906 -4.551 -8.57 1 96.88 113 ILE A N 1
ATOM 876 C CA . ILE A 1 113 ? -17.625 -4.168 -7.988 1 96.88 113 ILE A CA 1
ATOM 877 C C . ILE A 1 113 ? -17.484 -2.648 -8 1 96.88 113 ILE A C 1
ATOM 879 O O . ILE A 1 113 ? -17.578 -2.018 -9.055 1 96.88 113 ILE A O 1
ATOM 883 N N . PRO A 1 114 ? -17.25 -2.066 -6.871 1 96.25 114 PRO A N 1
ATOM 884 C CA . PRO A 1 114 ? -17.141 -0.607 -6.812 1 96.25 114 PRO A CA 1
ATOM 885 C C . PRO A 1 114 ? -15.93 -0.076 -7.578 1 96.25 114 PRO A C 1
ATOM 887 O O . PRO A 1 114 ? -15 -0.832 -7.871 1 96.25 114 PRO A O 1
ATOM 890 N N . LYS A 1 115 ? -16.031 1.228 -7.859 1 95.44 115 LYS A N 1
ATOM 891 C CA . LYS A 1 115 ? -14.898 1.903 -8.5 1 95.44 115 LYS A CA 1
ATOM 892 C C . LYS A 1 115 ? -13.625 1.747 -7.676 1 95.44 115 LYS A C 1
ATOM 894 O O . LYS A 1 115 ? -13.648 1.899 -6.453 1 95.44 115 LYS A O 1
ATOM 899 N N . GLY A 1 116 ? -12.547 1.361 -8.367 1 96.94 116 GLY A N 1
ATOM 900 C CA . GLY A 1 116 ? -11.25 1.241 -7.723 1 96.94 116 GLY A CA 1
ATOM 901 C C . GLY A 1 116 ? -11.078 -0.064 -6.969 1 96.94 116 GLY A C 1
ATOM 902 O O . GLY A 1 116 ? -10.086 -0.258 -6.273 1 96.94 116 GLY A O 1
ATOM 903 N N . HIS A 1 117 ? -12.047 -0.915 -7.082 1 98.25 117 HIS A N 1
ATOM 904 C CA . HIS A 1 117 ? -12 -2.176 -6.348 1 98.25 117 HIS A CA 1
ATOM 905 C C . HIS A 1 117 ? -11.922 -3.363 -7.301 1 98.25 117 HIS A C 1
ATOM 907 O O . HIS A 1 117 ? -12.078 -3.203 -8.516 1 98.25 117 HIS A O 1
ATOM 913 N N . CYS A 1 118 ? -11.633 -4.52 -6.715 1 98 118 CYS A N 1
ATOM 914 C CA . CYS A 1 118 ? -11.594 -5.773 -7.457 1 98 118 CYS A CA 1
ATOM 915 C C . CYS A 1 118 ? -12.055 -6.938 -6.586 1 98 118 CYS A C 1
ATOM 917 O O . CYS A 1 118 ? -12.258 -6.773 -5.383 1 98 118 CYS A O 1
ATOM 919 N N . TRP A 1 119 ? -12.336 -8.023 -7.246 1 97.75 119 TRP A N 1
ATOM 920 C CA . TRP A 1 119 ? -12.727 -9.266 -6.598 1 97.75 119 TRP A CA 1
ATOM 921 C C . TRP A 1 119 ? -11.664 -10.344 -6.801 1 97.75 119 TRP A C 1
ATOM 923 O O . TRP A 1 119 ? -11.25 -10.609 -7.934 1 97.75 119 TRP A O 1
ATOM 933 N N . VAL A 1 120 ? -11.227 -10.867 -5.652 1 98.19 120 VAL A N 1
ATOM 934 C CA . VAL A 1 120 ? -10.164 -11.859 -5.742 1 98.19 120 VAL A CA 1
ATOM 935 C C . VAL A 1 120 ? -10.617 -13.164 -5.094 1 98.19 120 VAL A C 1
ATOM 937 O O . VAL A 1 120 ? -11.367 -13.148 -4.117 1 98.19 120 VAL A O 1
ATOM 940 N N . GLU A 1 121 ? -10.125 -14.297 -5.621 1 97.19 121 GLU A N 1
ATOM 941 C CA . GLU A 1 121 ? -10.445 -15.617 -5.09 1 97.19 121 GLU A CA 1
ATOM 942 C C . GLU A 1 121 ? -9.219 -16.531 -5.098 1 97.19 121 GLU A C 1
ATOM 944 O O . GLU A 1 121 ? -8.336 -16.375 -5.945 1 97.19 121 GLU A O 1
ATOM 949 N N . GLY A 1 122 ? -9.156 -17.359 -4.133 1 97 122 GLY A N 1
ATOM 950 C CA . GLY A 1 122 ? -8.18 -18.438 -4.195 1 97 122 GLY A CA 1
ATOM 951 C C . GLY A 1 122 ? -8.57 -19.547 -5.152 1 97 122 GLY A C 1
ATOM 952 O O . GLY A 1 122 ? -9.75 -19.844 -5.309 1 97 122 GLY A O 1
ATOM 953 N N . ASP A 1 123 ? -7.582 -20.156 -5.691 1 96.06 123 ASP A N 1
ATOM 954 C CA . ASP A 1 123 ? -7.855 -21.266 -6.598 1 96.06 123 ASP A CA 1
ATOM 955 C C . ASP A 1 123 ? -8.312 -22.5 -5.824 1 96.06 123 ASP A C 1
ATOM 957 O O . ASP A 1 123 ? -8.938 -23.391 -6.391 1 96.06 123 ASP A O 1
ATOM 961 N N . ASN A 1 124 ? -7.898 -22.531 -4.543 1 94.5 124 ASN A N 1
ATOM 962 C CA . ASN A 1 124 ? -8.438 -23.547 -3.641 1 94.5 124 ASN A CA 1
ATOM 963 C C . ASN A 1 124 ? -9.695 -23.047 -2.932 1 94.5 124 ASN A C 1
ATOM 965 O O . ASN A 1 124 ? -9.609 -22.438 -1.866 1 94.5 124 ASN A O 1
ATOM 969 N N . VAL A 1 125 ? -10.766 -23.312 -3.447 1 89.69 125 VAL A N 1
ATOM 970 C CA . VAL A 1 125 ? -12.047 -22.734 -3.045 1 89.69 125 VAL A CA 1
ATOM 971 C C . VAL A 1 125 ? -12.375 -23.156 -1.614 1 89.69 125 VAL A C 1
ATOM 973 O O . VAL A 1 125 ? -13 -22.391 -0.865 1 89.69 125 VAL A O 1
ATOM 976 N N . ASP A 1 126 ? -11.898 -24.234 -1.171 1 89.31 126 ASP A N 1
ATOM 977 C CA . ASP A 1 126 ? -12.289 -24.828 0.108 1 89.31 126 ASP A CA 1
ATOM 978 C C . ASP A 1 126 ? -11.547 -24.156 1.265 1 89.31 126 ASP A C 1
ATOM 980 O O . ASP A 1 126 ? -12.039 -24.125 2.393 1 89.31 126 ASP A O 1
ATOM 984 N N . VAL A 1 127 ? -10.445 -23.594 1.026 1 90.94 127 VAL A N 1
ATOM 985 C CA . VAL A 1 127 ? -9.617 -23.172 2.154 1 90.94 127 VAL A CA 1
ATOM 986 C C . VAL A 1 127 ? -9.227 -21.719 1.986 1 90.94 127 VAL A C 1
ATOM 988 O O . VAL A 1 127 ? -8.641 -21.109 2.893 1 90.94 127 VAL A O 1
ATOM 991 N N . SER A 1 128 ? -9.617 -21.031 1.018 1 92.12 128 SER A N 1
ATOM 992 C CA . SER A 1 128 ? -9.125 -19.688 0.714 1 92.12 128 SER A CA 1
ATOM 993 C C . SER A 1 128 ? -9.914 -18.625 1.466 1 92.12 128 SER A C 1
ATOM 995 O O . SER A 1 128 ? -11.148 -18.656 1.482 1 92.12 128 SER A O 1
ATOM 997 N N . LEU A 1 129 ? -9.203 -17.781 2.199 1 92.38 129 LEU A N 1
ATOM 998 C CA . LEU A 1 129 ? -9.75 -16.516 2.684 1 92.38 129 LEU A CA 1
ATOM 999 C C . LEU A 1 129 ? -9.633 -15.438 1.617 1 92.38 129 LEU A C 1
ATOM 1001 O O . LEU A 1 129 ? -8.539 -14.969 1.317 1 92.38 129 LEU A O 1
ATOM 1005 N N . ASP A 1 130 ? -10.742 -15.094 1.03 1 96.25 130 ASP A N 1
ATOM 1006 C CA . ASP A 1 130 ? -10.703 -14.172 -0.1 1 96.25 130 ASP A CA 1
ATOM 1007 C C . ASP A 1 130 ? -11.961 -13.305 -0.152 1 96.25 130 ASP A C 1
ATOM 1009 O O . ASP A 1 130 ? -12.586 -13.047 0.879 1 96.25 130 ASP A O 1
ATOM 1013 N N . SER A 1 131 ? -12.328 -12.805 -1.297 1 97.06 131 SER A N 1
ATOM 1014 C CA . SER A 1 131 ? -13.375 -11.789 -1.426 1 97.06 131 SER A CA 1
ATOM 1015 C C . SER A 1 131 ? -14.734 -12.352 -1.014 1 97.06 131 SER A C 1
ATOM 1017 O O . SER A 1 131 ? -15.656 -11.594 -0.709 1 97.06 131 SER A O 1
ATOM 1019 N N . LYS A 1 132 ? -14.875 -13.656 -1.009 1 94.56 132 LYS A N 1
ATOM 1020 C CA . LYS A 1 132 ? -16.109 -14.234 -0.495 1 94.56 132 LYS A CA 1
ATOM 1021 C C . LYS A 1 132 ? -16.328 -13.852 0.966 1 94.56 132 LYS A C 1
ATOM 1023 O O . LYS A 1 132 ? -17.469 -13.75 1.421 1 94.56 132 LYS A O 1
ATOM 1028 N N . GLU A 1 133 ? -15.195 -13.602 1.618 1 92.69 133 GLU A N 1
ATOM 1029 C CA . GLU A 1 133 ? -15.25 -13.281 3.041 1 92.69 133 GLU A CA 1
ATOM 1030 C C . GLU A 1 133 ? -15.148 -11.773 3.27 1 92.69 133 GLU A C 1
ATOM 1032 O O . GLU A 1 133 ? -15.961 -11.188 3.984 1 92.69 133 GLU A O 1
ATOM 1037 N N . PHE A 1 134 ? -14.219 -11.141 2.594 1 93.44 134 PHE A N 1
ATOM 1038 C CA . PHE A 1 134 ? -13.992 -9.742 2.951 1 93.44 134 PHE A CA 1
ATOM 1039 C C . PHE A 1 134 ? -14.562 -8.812 1.884 1 93.44 134 PHE A C 1
ATOM 1041 O O . PHE A 1 134 ? -14.508 -7.59 2.025 1 93.44 134 PHE A O 1
ATOM 1048 N N . GLY A 1 135 ? -15.18 -9.383 0.85 1 94.62 135 GLY A N 1
ATOM 1049 C CA . GLY A 1 135 ? -15.758 -8.539 -0.187 1 94.62 135 GLY A CA 1
ATOM 1050 C C . GLY A 1 135 ? -14.719 -7.969 -1.136 1 94.62 135 GLY A C 1
ATOM 1051 O O . GLY A 1 135 ? -13.555 -8.383 -1.117 1 94.62 135 GLY A O 1
ATOM 1052 N N . PRO A 1 136 ? -15.219 -7.016 -2.014 1 97.56 136 PRO A N 1
ATOM 1053 C CA . PRO A 1 136 ? -14.258 -6.352 -2.898 1 97.56 136 PRO A CA 1
ATOM 1054 C C . PRO A 1 136 ? -13.18 -5.586 -2.133 1 97.56 136 PRO A C 1
ATOM 1056 O O . PRO A 1 136 ? -13.453 -5.043 -1.058 1 97.56 136 PRO A O 1
ATOM 1059 N N . ILE A 1 137 ? -12.062 -5.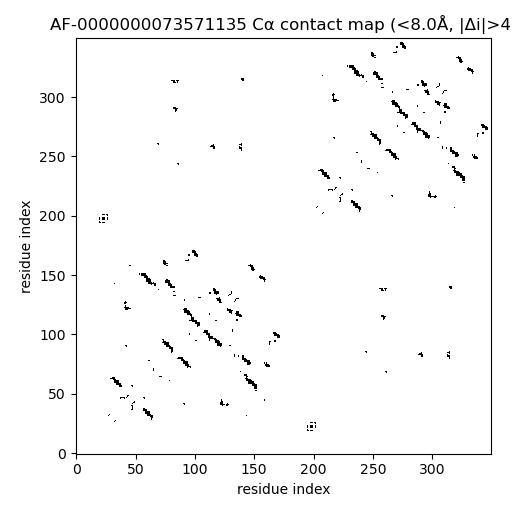559 -2.709 1 98.31 137 ILE A N 1
ATOM 1060 C CA . ILE A 1 137 ? -10.977 -4.855 -2.047 1 98.31 137 ILE A CA 1
ATOM 1061 C C . ILE A 1 137 ? -10.414 -3.783 -2.977 1 98.31 137 ILE A C 1
ATOM 1063 O O . ILE A 1 137 ? -10.469 -3.92 -4.199 1 98.31 137 ILE A O 1
ATOM 1067 N N . PRO A 1 138 ? -9.906 -2.707 -2.414 1 98.5 138 PRO A N 1
ATOM 1068 C CA . PRO A 1 138 ? -9.281 -1.704 -3.277 1 98.5 138 PRO A CA 1
ATOM 1069 C C . PRO A 1 138 ? -8.086 -2.254 -4.055 1 98.5 138 PRO A C 1
ATOM 1071 O O . PRO A 1 138 ? -7.242 -2.957 -3.484 1 98.5 138 PRO A O 1
ATOM 1074 N N . ILE A 1 139 ? -8.008 -1.845 -5.277 1 98.31 139 ILE A N 1
ATOM 1075 C CA . ILE A 1 139 ? -6.879 -2.234 -6.113 1 98.31 139 ILE A CA 1
ATOM 1076 C C . ILE A 1 139 ? -5.594 -1.624 -5.555 1 98.31 139 ILE A C 1
ATOM 1078 O O . ILE A 1 139 ? -4.504 -2.156 -5.77 1 98.31 139 ILE A O 1
ATOM 1082 N N . ALA A 1 140 ? -5.777 -0.614 -4.801 1 98.19 140 ALA A N 1
ATOM 1083 C CA . ALA A 1 140 ? -4.648 0.105 -4.215 1 98.19 140 ALA A CA 1
ATOM 1084 C C . ALA A 1 140 ? -3.896 -0.771 -3.217 1 98.19 140 ALA A C 1
ATOM 1086 O O . ALA A 1 140 ? -2.785 -0.438 -2.801 1 98.19 140 ALA A O 1
ATOM 1087 N N . LEU A 1 141 ? -4.445 -1.895 -2.826 1 98.38 141 LEU A N 1
ATOM 1088 C CA . LEU A 1 141 ? -3.785 -2.822 -1.913 1 98.38 141 LEU A CA 1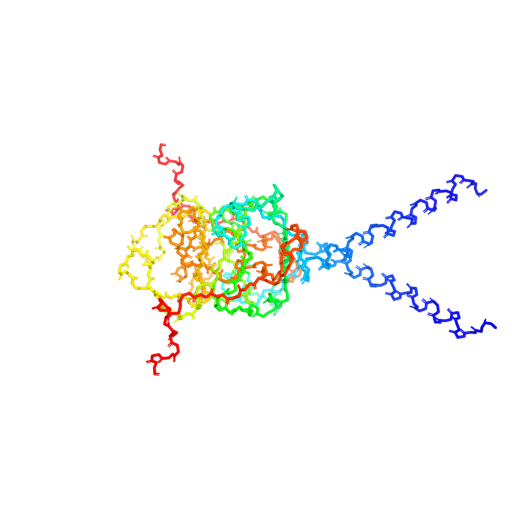
ATOM 1089 C C . LEU A 1 141 ? -2.773 -3.689 -2.654 1 98.38 141 LEU A C 1
ATOM 1091 O O . LEU A 1 141 ? -1.943 -4.355 -2.031 1 98.38 141 LEU A O 1
ATOM 1095 N N . MET A 1 142 ? -2.82 -3.678 -3.984 1 97.94 142 MET A N 1
ATOM 1096 C CA . MET A 1 142 ? -1.98 -4.547 -4.805 1 97.94 142 MET A CA 1
ATOM 1097 C C . MET A 1 142 ? -0.505 -4.207 -4.617 1 97.94 142 MET A C 1
ATOM 1099 O O . MET A 1 142 ? -0.14 -3.035 -4.527 1 97.94 142 MET A O 1
ATOM 1103 N N . ARG A 1 143 ? 0.261 -5.266 -4.586 1 96.44 143 ARG A N 1
ATOM 1104 C CA . ARG A 1 143 ? 1.702 -5.105 -4.43 1 96.44 143 ARG A CA 1
ATOM 1105 C C . ARG A 1 143 ? 2.455 -5.715 -5.609 1 96.44 143 ARG A C 1
ATOM 1107 O O . ARG A 1 143 ? 3.674 -5.562 -5.719 1 96.44 143 ARG A O 1
ATOM 1114 N N . GLY A 1 144 ? 1.771 -6.395 -6.449 1 97.25 144 GLY A N 1
ATOM 1115 C CA . GLY A 1 144 ? 2.391 -6.949 -7.641 1 97.25 144 GLY A CA 1
ATOM 1116 C C . GLY A 1 144 ? 1.584 -8.07 -8.266 1 97.25 144 GLY A C 1
ATOM 1117 O O . GLY A 1 144 ? 0.497 -8.398 -7.789 1 97.25 144 GLY A O 1
ATOM 1118 N N . ARG A 1 145 ? 2.17 -8.578 -9.328 1 97.62 145 ARG A N 1
ATOM 1119 C CA . ARG A 1 145 ? 1.576 -9.672 -10.078 1 97.62 145 ARG A CA 1
ATOM 1120 C C . ARG A 1 145 ? 2.512 -10.875 -10.125 1 97.62 145 ARG A C 1
ATOM 1122 O O . ARG A 1 145 ? 3.705 -10.734 -10.406 1 97.62 145 ARG A O 1
ATOM 1129 N N . VAL A 1 146 ? 1.969 -12.023 -9.773 1 98 146 VAL A N 1
ATOM 1130 C CA . VAL A 1 146 ? 2.752 -13.25 -9.852 1 98 146 VAL A CA 1
ATOM 1131 C C . VAL A 1 146 ? 2.822 -13.727 -11.297 1 98 146 VAL A C 1
ATOM 1133 O O . VAL A 1 146 ? 1.794 -14.031 -11.906 1 98 146 VAL A O 1
ATOM 1136 N N . THR A 1 147 ? 4.023 -13.945 -11.828 1 97.44 147 THR A N 1
ATOM 1137 C CA . THR A 1 147 ? 4.121 -14.203 -13.258 1 97.44 147 THR A CA 1
ATOM 1138 C C . THR A 1 147 ? 4.715 -15.586 -13.516 1 97.44 147 THR A C 1
ATOM 1140 O O . THR A 1 147 ? 4.355 -16.25 -14.484 1 97.44 147 THR A O 1
ATOM 1143 N N . HIS A 1 148 ? 5.664 -16.016 -12.633 1 98 148 HIS A N 1
ATOM 1144 C CA . HIS A 1 148 ? 6.352 -17.281 -12.891 1 98 148 HIS A CA 1
ATOM 1145 C C . HIS A 1 148 ? 6.633 -18.031 -11.594 1 98 148 HIS A C 1
ATOM 1147 O O . HIS A 1 148 ? 6.859 -17.406 -10.555 1 98 148 HIS A O 1
ATOM 1153 N N . VAL A 1 149 ? 6.574 -19.281 -11.703 1 97.12 149 VAL A N 1
ATOM 115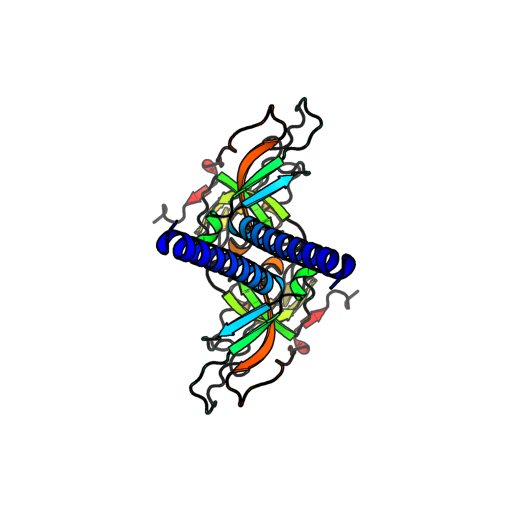4 C CA . VAL A 1 149 ? 7.184 -20.156 -10.695 1 97.12 149 VAL A CA 1
ATOM 1155 C C . VAL A 1 149 ? 8.656 -20.391 -11.031 1 97.12 149 VAL A C 1
ATOM 1157 O O . VAL A 1 149 ? 8.984 -20.719 -12.18 1 97.12 149 VAL A O 1
ATOM 1160 N N . VAL A 1 150 ? 9.539 -20.234 -10.047 1 97.12 150 VAL A N 1
ATOM 1161 C CA . VAL A 1 150 ? 10.961 -20.359 -10.367 1 97.12 150 VAL A CA 1
ATOM 1162 C C . VAL A 1 150 ? 11.578 -21.484 -9.539 1 97.12 150 VAL A C 1
ATOM 1164 O O . VAL A 1 150 ? 12.742 -21.844 -9.734 1 97.12 150 VAL A O 1
ATOM 1167 N N . TRP A 1 151 ? 10.852 -21.938 -8.547 1 95.25 151 TRP A N 1
ATOM 1168 C CA . TRP A 1 151 ? 11.25 -23.094 -7.746 1 95.25 151 TRP A CA 1
ATOM 1169 C C . TRP A 1 151 ? 10.039 -23.859 -7.238 1 95.25 151 TRP A C 1
ATOM 1171 O O . TRP A 1 151 ? 9.039 -23.25 -6.836 1 95.25 151 TRP A O 1
ATOM 1181 N N . PRO A 1 152 ? 10.211 -25.156 -7.266 1 94.44 152 PRO A N 1
ATOM 1182 C CA . PRO A 1 152 ? 11.289 -26.062 -7.664 1 94.44 152 PRO A CA 1
ATOM 1183 C C . PRO A 1 152 ? 11.484 -26.125 -9.18 1 94.44 152 PRO A C 1
ATOM 1185 O O . PRO A 1 152 ? 10.602 -25.719 -9.93 1 94.44 152 PRO A O 1
ATOM 1188 N N . PRO A 1 153 ? 12.648 -26.609 -9.617 1 93 153 PRO A N 1
ATOM 1189 C CA . PRO A 1 153 ? 12.977 -26.578 -11.047 1 93 153 PRO A CA 1
ATOM 1190 C C . PRO A 1 153 ? 11.961 -27.328 -11.898 1 93 153 PRO A C 1
ATOM 1192 O O . PRO A 1 153 ? 11.727 -26.953 -13.055 1 93 153 PRO A O 1
ATOM 1195 N N . GLN A 1 154 ? 11.359 -28.359 -11.367 1 92.06 154 GLN A N 1
ATOM 1196 C CA . GLN A 1 154 ? 10.422 -29.188 -12.117 1 92.06 154 GLN A CA 1
ATOM 1197 C C . GLN A 1 154 ? 9.141 -28.406 -12.422 1 92.06 154 GLN A C 1
ATOM 1199 O O . GLN A 1 154 ? 8.375 -28.797 -13.305 1 92.06 154 GLN A O 1
ATOM 1204 N N . ARG A 1 155 ? 8.93 -27.266 -11.711 1 93.06 155 ARG A N 1
ATOM 1205 C CA . ARG A 1 155 ? 7.691 -26.516 -11.867 1 93.06 155 ARG A CA 1
ATOM 1206 C C . ARG A 1 155 ? 7.957 -25.156 -12.484 1 93.06 155 ARG A C 1
ATOM 1208 O O . ARG A 1 155 ? 7.074 -24.297 -12.516 1 93.06 155 ARG A O 1
ATOM 1215 N N . LEU A 1 156 ? 9.094 -25 -12.992 1 94.81 156 LEU A N 1
ATOM 1216 C CA . LEU A 1 156 ? 9.453 -23.734 -13.617 1 94.81 156 LEU A CA 1
ATOM 1217 C C . LEU A 1 156 ? 8.523 -23.406 -14.781 1 94.81 156 LEU A C 1
ATOM 1219 O O . LEU A 1 156 ? 8.289 -24.266 -15.648 1 94.81 156 LEU A O 1
ATOM 1223 N N . GLY A 1 157 ? 8.016 -22.156 -14.781 1 96.38 157 GLY A N 1
ATOM 1224 C CA . GLY A 1 157 ? 7.156 -21.766 -15.891 1 96.38 157 GLY A CA 1
ATOM 1225 C C . GLY A 1 157 ? 6.227 -20.625 -15.562 1 96.38 157 GLY A C 1
ATOM 1226 O O . GLY A 1 157 ? 6.195 -20.141 -14.422 1 96.38 157 GLY A O 1
ATOM 1227 N N . PRO A 1 158 ? 5.57 -20.141 -16.547 1 97.19 158 PRO A N 1
ATOM 1228 C CA . PRO A 1 158 ? 4.656 -19 -16.359 1 97.19 158 PRO A CA 1
ATOM 1229 C C . PRO A 1 158 ? 3.379 -19.391 -15.625 1 97.19 158 PRO A C 1
ATOM 1231 O O . PRO A 1 158 ? 2.971 -20.562 -15.664 1 97.19 158 PRO A O 1
ATOM 1234 N N . VAL A 1 159 ? 2.893 -18.5 -14.859 1 96.25 159 VAL A N 1
ATOM 1235 C CA . VAL A 1 159 ? 1.589 -18.672 -14.227 1 96.25 159 VAL A CA 1
ATOM 1236 C C . VAL A 1 159 ? 0.482 -18.312 -15.211 1 96.25 159 VAL A C 1
ATOM 1238 O O . VAL A 1 159 ? 0.462 -17.203 -15.75 1 96.25 159 VAL A O 1
ATOM 1241 N N . GLU A 1 160 ? -0.401 -19.156 -15.383 1 92.88 160 GLU A N 1
ATOM 1242 C CA . GLU A 1 160 ? -1.477 -18.969 -16.344 1 92.88 160 GLU A CA 1
ATOM 1243 C C . GLU A 1 160 ? -2.529 -18 -15.828 1 92.88 160 GLU A C 1
ATOM 1245 O O . GLU A 1 160 ? -2.879 -18.031 -14.648 1 92.88 160 GLU A O 1
ATOM 1250 N N . SER A 1 161 ? -3.006 -17.156 -16.719 1 92.38 161 SER A N 1
ATOM 1251 C CA . SER A 1 161 ? -4.133 -16.281 -16.422 1 92.38 161 SER A CA 1
ATOM 1252 C C . SER A 1 161 ? -5.457 -16.938 -16.812 1 92.38 161 SER A C 1
ATOM 1254 O O . SER A 1 161 ? -5.668 -17.297 -17.969 1 92.38 161 SER A O 1
ATOM 1256 N N . LYS A 1 162 ? -6.293 -17.203 -15.875 1 90.06 162 LYS A N 1
ATOM 1257 C CA . LYS A 1 162 ? -7.602 -17.812 -16.094 1 90.06 162 LYS A CA 1
ATOM 1258 C C . LYS A 1 162 ? -8.625 -17.312 -15.086 1 90.06 162 LYS A C 1
ATOM 1260 O O . LYS A 1 162 ? -8.273 -17.016 -13.938 1 90.06 162 LYS A O 1
ATOM 1265 N N . TYR A 1 163 ? -9.773 -17.141 -15.578 1 85.81 163 TYR A N 1
ATOM 1266 C CA . TYR A 1 163 ? -10.852 -16.75 -14.672 1 85.81 163 TYR A CA 1
ATOM 1267 C C . TYR A 1 163 ? -12.195 -17.281 -15.18 1 85.81 163 TYR A C 1
ATOM 1269 O O . TYR A 1 163 ? -12.336 -17.594 -16.359 1 85.81 163 TYR A O 1
ATOM 1277 N N . PRO A 1 164 ? -13.086 -17.516 -14.234 1 85.69 164 PRO A N 1
ATOM 1278 C CA . PRO A 1 164 ? -14.391 -18.016 -14.656 1 85.69 164 PRO A CA 1
ATOM 1279 C C . PRO A 1 164 ? -15.203 -16.984 -15.43 1 85.69 164 PRO A C 1
ATOM 1281 O O . PRO A 1 164 ? -15.859 -16.141 -14.82 1 85.69 164 PRO A O 1
ATOM 1284 N N . THR A 1 165 ? -15.32 -17.016 -16.656 1 83.25 165 THR A N 1
ATOM 1285 C CA . THR A 1 165 ? -15.969 -16.047 -17.531 1 83.25 165 THR A CA 1
ATOM 1286 C C . THR A 1 165 ? -17.484 -16.094 -17.344 1 83.25 165 THR A C 1
ATOM 1288 O O . THR A 1 165 ? -18.156 -15.062 -17.5 1 83.25 165 THR A O 1
ATOM 1291 N N . GLY A 1 166 ? -18.016 -17.156 -16.891 1 84.81 166 GLY A N 1
ATOM 1292 C CA . GLY A 1 166 ? -19.453 -17.312 -16.781 1 84.81 166 GLY A CA 1
ATOM 1293 C C . GLY A 1 166 ? -20.031 -16.562 -15.586 1 84.81 166 GLY A C 1
ATOM 1294 O O . GLY A 1 166 ? -21.234 -16.312 -15.531 1 84.81 166 GLY A O 1
ATOM 1295 N N . ARG A 1 167 ? -19.156 -16.156 -14.711 1 89.12 167 ARG A N 1
ATOM 1296 C CA . ARG A 1 167 ? -19.672 -15.539 -13.492 1 89.12 167 ARG A CA 1
ATOM 1297 C C . ARG A 1 167 ? -19.359 -14.047 -13.477 1 89.12 167 ARG A C 1
ATOM 1299 O O . ARG A 1 167 ? -19.672 -13.352 -12.508 1 89.12 167 ARG A O 1
ATOM 1306 N N . VAL A 1 168 ? -18.688 -13.578 -14.5 1 90.25 168 VAL A N 1
ATOM 1307 C CA . VAL A 1 168 ? -18.297 -12.172 -14.516 1 90.25 168 VAL A CA 1
ATOM 1308 C C . VAL A 1 168 ? -18.922 -11.477 -15.727 1 90.25 168 VAL A C 1
ATOM 1310 O O . VAL A 1 168 ? -18.844 -11.984 -16.844 1 90.25 168 VAL A O 1
ATOM 1313 N N . PHE A 1 169 ? -19.547 -10.383 -15.453 1 85.44 169 PHE A N 1
ATOM 1314 C CA . PHE A 1 169 ? -20.156 -9.57 -16.5 1 85.44 169 PHE A CA 1
ATOM 1315 C C . PHE A 1 169 ? -19.578 -8.164 -16.5 1 85.44 169 PHE A C 1
ATOM 1317 O O . PHE A 1 169 ? -19.562 -7.496 -15.461 1 85.44 169 PHE A O 1
ATOM 1324 N N . SER A 1 170 ? -18.922 -7.797 -17.562 1 78.5 170 SER A N 1
ATOM 1325 C CA . SER A 1 170 ? -18.297 -6.48 -17.641 1 78.5 170 SER A CA 1
ATOM 1326 C C . SER A 1 170 ? -19.344 -5.371 -17.703 1 78.5 170 SER A C 1
ATOM 1328 O O . SER A 1 170 ? -20.328 -5.492 -18.422 1 78.5 170 SER A O 1
ATOM 1330 N N . GLY A 1 171 ? -19.359 -4.477 -16.75 1 65.5 171 GLY A N 1
ATOM 1331 C CA . GLY A 1 171 ? -20.266 -3.338 -16.781 1 65.5 171 GLY A CA 1
ATOM 1332 C C . GLY A 1 171 ? -20.172 -2.533 -18.062 1 65.5 171 GLY A C 1
ATOM 1333 O O . GLY A 1 171 ? -21.078 -1.76 -18.375 1 65.5 171 GLY A O 1
ATOM 1334 N N . LYS A 1 172 ? -19.078 -2.367 -18.734 1 55.47 172 LYS A N 1
ATOM 1335 C CA . LYS A 1 172 ? -19.094 -1.654 -20 1 55.47 172 LYS A CA 1
ATOM 1336 C C . LYS A 1 172 ? -19.891 -2.424 -21.062 1 55.47 172 LYS A C 1
ATOM 1338 O O . LYS A 1 172 ? -20.219 -1.886 -22.125 1 55.47 172 LYS A O 1
ATOM 1343 N N . ASP A 1 173 ? -20.047 -3.557 -21.094 1 44.38 173 ASP A N 1
ATOM 1344 C CA . ASP A 1 173 ? -20.812 -4.312 -22.078 1 44.38 173 ASP A CA 1
ATOM 1345 C C . ASP A 1 173 ? -22.312 -4.098 -21.906 1 44.38 173 ASP A C 1
ATOM 1347 O O . ASP A 1 173 ? -23.109 -4.379 -22.797 1 44.38 173 ASP A O 1
ATOM 1351 N N . GLY A 1 174 ? -23 -3.967 -20.828 1 35.22 174 GLY A N 1
ATOM 1352 C CA . GLY A 1 174 ? -24.438 -3.748 -20.812 1 35.22 174 GLY A CA 1
ATOM 1353 C C . GLY A 1 174 ? -24.844 -2.395 -21.375 1 35.22 174 GLY A C 1
ATOM 1354 O O . GLY A 1 174 ? -26.016 -2.018 -21.312 1 35.22 174 GLY A O 1
ATOM 1355 N N . ARG A 1 175 ? -24.078 -1.369 -21.453 1 26.92 175 ARG A N 1
ATOM 1356 C CA . ARG A 1 175 ? -24.766 -0.36 -22.25 1 26.92 175 ARG A CA 1
ATOM 1357 C C . ARG A 1 175 ? -24.734 -0.708 -23.734 1 26.92 175 ARG A C 1
ATOM 1359 O O . ARG A 1 175 ? -23.766 -1.3 -24.219 1 26.92 175 ARG A O 1
ATOM 1366 N N . MET B 1 1 ? 48.219 7.262 -22.656 1 45.81 1 MET B N 1
ATOM 1367 C CA . MET B 1 1 ? 47.281 6.547 -21.797 1 45.81 1 MET B CA 1
ATOM 1368 C C . MET B 1 1 ? 46.219 7.496 -21.25 1 45.81 1 MET B C 1
ATOM 1370 O O . MET B 1 1 ? 46.5 8.258 -20.312 1 45.81 1 MET B O 1
ATOM 1374 N N . GLY B 1 2 ? 45.469 8.273 -22.094 1 62.19 2 GLY B N 1
ATOM 1375 C CA . GLY B 1 2 ? 45.219 9.648 -22.516 1 62.19 2 GLY B CA 1
ATOM 1376 C C . GLY B 1 2 ? 44.094 10.32 -21.781 1 62.19 2 GLY B C 1
ATOM 1377 O O . GLY B 1 2 ? 43.344 9.664 -21.062 1 62.19 2 GLY B O 1
ATOM 1378 N N . THR B 1 3 ? 44.188 11.586 -21.828 1 75.88 3 THR B N 1
ATOM 1379 C CA . THR B 1 3 ? 43.344 12.609 -21.234 1 75.88 3 THR B CA 1
ATOM 1380 C C . THR B 1 3 ? 41.875 12.242 -21.359 1 75.88 3 THR B C 1
ATOM 1382 O O . THR B 1 3 ? 41.125 12.344 -20.391 1 75.88 3 THR B O 1
ATOM 1385 N N . PRO B 1 4 ? 41.625 11.648 -22.5 1 82.81 4 PRO B N 1
ATOM 1386 C CA . PRO B 1 4 ? 40.188 11.352 -22.641 1 82.81 4 PRO B CA 1
ATOM 1387 C C . PRO B 1 4 ? 39.75 10.133 -21.828 1 82.81 4 PRO B C 1
ATOM 1389 O O . PRO B 1 4 ? 38.625 10.086 -21.312 1 82.81 4 PRO B O 1
ATOM 1392 N N . GLN B 1 5 ? 40.781 9.227 -21.641 1 84.06 5 GLN B N 1
ATOM 1393 C CA . GLN B 1 5 ? 40.438 8.016 -20.906 1 84.06 5 GLN B CA 1
ATOM 1394 C C . GLN B 1 5 ? 40.281 8.297 -19.422 1 84.06 5 GLN B C 1
ATOM 1396 O O . GLN B 1 5 ? 39.406 7.75 -18.766 1 84.06 5 GLN B O 1
ATOM 1401 N N . VAL B 1 6 ? 41.156 9.234 -18.953 1 82.06 6 VAL B N 1
ATOM 1402 C CA . VAL B 1 6 ? 41.125 9.617 -17.547 1 82.06 6 VAL B CA 1
ATOM 1403 C C . VAL B 1 6 ? 39.812 10.375 -17.25 1 82.06 6 VAL B C 1
ATOM 1405 O O . VAL B 1 6 ? 39.156 10.117 -16.234 1 82.06 6 VAL B O 1
ATOM 1408 N N . ILE B 1 7 ? 39.5 11.25 -18.219 1 87.5 7 ILE B N 1
ATOM 1409 C CA . ILE B 1 7 ? 38.281 12.047 -18.031 1 87.5 7 ILE B CA 1
ATOM 1410 C C . ILE B 1 7 ? 37.062 11.141 -18.078 1 87.5 7 ILE B C 1
ATOM 1412 O O . ILE B 1 7 ? 36.156 11.289 -17.25 1 87.5 7 ILE B O 1
ATOM 1416 N N . LEU B 1 8 ? 37.031 10.141 -18.953 1 87.94 8 LEU B N 1
ATOM 1417 C CA . LEU B 1 8 ? 35.906 9.203 -19.062 1 87.94 8 LEU B CA 1
ATOM 1418 C C . LEU B 1 8 ? 35.812 8.344 -17.812 1 87.94 8 LEU B C 1
ATOM 1420 O O . LEU B 1 8 ? 34.719 8.062 -17.328 1 87.94 8 LEU B O 1
ATOM 1424 N N . GLY B 1 9 ? 36.938 8.031 -17.328 1 85.38 9 GLY B N 1
ATOM 1425 C CA . GLY B 1 9 ? 37 7.254 -16.094 1 85.38 9 GLY B CA 1
ATOM 1426 C C . GLY B 1 9 ? 36.469 8.008 -14.891 1 85.38 9 GLY B C 1
ATOM 1427 O O . GLY B 1 9 ? 35.719 7.453 -14.086 1 85.38 9 GLY B O 1
ATOM 1428 N N . LEU B 1 10 ? 36.844 9.266 -14.828 1 84.38 10 LEU B N 1
ATOM 1429 C CA . LEU B 1 10 ? 36.375 10.117 -13.742 1 84.38 10 LEU B CA 1
ATOM 1430 C C . LEU B 1 10 ? 34.875 10.352 -13.852 1 84.38 10 LEU B C 1
ATOM 1432 O O . L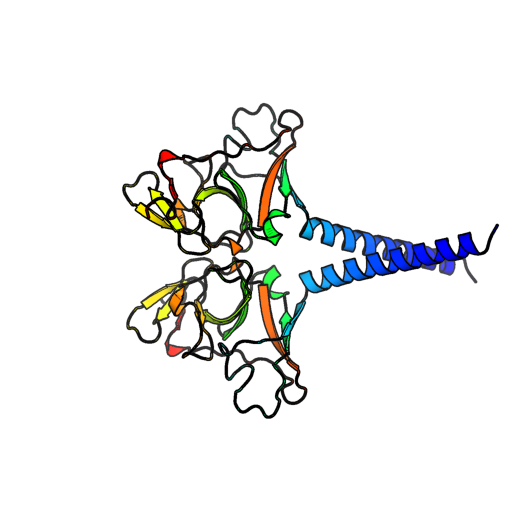EU B 1 10 ? 34.156 10.336 -12.844 1 84.38 10 LEU B O 1
ATOM 1436 N N . LEU B 1 11 ? 34.438 10.578 -15.086 1 87 11 LEU B N 1
ATOM 1437 C CA . LEU B 1 11 ? 33.031 10.773 -15.32 1 87 11 LEU B CA 1
ATOM 1438 C C . LEU B 1 11 ? 32.219 9.531 -14.93 1 87 11 LEU B C 1
ATOM 1440 O O . LEU B 1 11 ? 31.172 9.633 -14.305 1 87 11 LEU B O 1
ATOM 1444 N N . ARG B 1 12 ? 32.719 8.367 -15.219 1 85.75 12 ARG B N 1
ATOM 1445 C CA . ARG B 1 12 ? 32.031 7.113 -14.891 1 85.75 12 ARG B CA 1
ATOM 1446 C C . ARG B 1 12 ? 31.969 6.906 -13.383 1 85.75 12 ARG B C 1
ATOM 1448 O O . ARG B 1 12 ? 30.953 6.445 -12.859 1 85.75 12 ARG B O 1
ATOM 1455 N N . ARG B 1 13 ? 33.031 7.293 -12.797 1 79.94 13 ARG B N 1
ATOM 1456 C CA . ARG B 1 13 ? 33.062 7.168 -11.344 1 79.94 13 ARG B CA 1
ATOM 1457 C C . ARG B 1 13 ? 32.062 8.117 -10.688 1 79.94 13 ARG B C 1
ATOM 1459 O O . ARG B 1 13 ? 31.359 7.734 -9.742 1 79.94 13 ARG B O 1
ATOM 1466 N N . PHE B 1 14 ? 32 9.289 -11.227 1 81.06 14 PHE B N 1
ATOM 1467 C CA . PHE B 1 14 ? 31.078 10.289 -10.703 1 81.06 14 PHE B CA 1
ATOM 1468 C C . PHE B 1 14 ? 29.641 9.852 -10.922 1 81.06 14 PHE B C 1
ATOM 1470 O O . PHE B 1 14 ? 28.797 9.945 -10.016 1 81.06 14 PHE B O 1
ATOM 1477 N N . LEU B 1 15 ? 29.359 9.336 -12.055 1 82.19 15 LEU B N 1
ATOM 1478 C CA . LEU B 1 15 ? 28 8.906 -12.391 1 82.19 15 LEU B CA 1
ATOM 1479 C C . LEU B 1 15 ? 27.578 7.711 -11.547 1 82.19 15 LEU B C 1
ATOM 1481 O O . LEU B 1 15 ? 26.438 7.629 -11.102 1 82.19 15 LEU B O 1
ATOM 1485 N N . LYS B 1 16 ? 28.531 6.809 -11.383 1 78.44 16 LYS B N 1
ATOM 1486 C CA . LYS B 1 16 ? 28.234 5.652 -10.531 1 78.44 16 LYS B CA 1
ATOM 1487 C C . LYS B 1 16 ? 27.922 6.082 -9.102 1 78.44 16 LYS B C 1
ATOM 1489 O O . LYS B 1 16 ? 26.969 5.59 -8.5 1 78.44 16 LYS B O 1
ATOM 1494 N N . GLY B 1 17 ? 28.766 7.023 -8.625 1 75.94 17 GLY B N 1
ATOM 1495 C CA . GLY B 1 17 ? 28.516 7.547 -7.293 1 75.94 17 GLY B CA 1
ATOM 1496 C C . GLY B 1 17 ? 27.156 8.227 -7.168 1 75.94 17 GLY B C 1
ATOM 1497 O O . GLY B 1 17 ? 26.438 8.008 -6.195 1 75.94 17 GLY B O 1
ATOM 1498 N N . ALA B 1 18 ? 26.875 9.008 -8.133 1 78.5 18 ALA B N 1
ATOM 1499 C CA . ALA B 1 18 ? 25.609 9.719 -8.148 1 78.5 18 ALA B CA 1
ATOM 1500 C C . ALA B 1 18 ? 24.438 8.742 -8.219 1 78.5 18 ALA B C 1
ATOM 1502 O O . ALA B 1 18 ? 23.438 8.914 -7.512 1 78.5 18 ALA B O 1
ATOM 1503 N N . ALA B 1 19 ? 24.625 7.727 -9.008 1 77 19 ALA B N 1
ATOM 1504 C CA . ALA B 1 19 ? 23.562 6.723 -9.156 1 77 19 ALA B CA 1
ATOM 1505 C C . ALA B 1 19 ? 23.297 6.012 -7.832 1 77 19 ALA B C 1
ATOM 1507 O O . ALA B 1 19 ? 22.141 5.816 -7.449 1 77 19 ALA B O 1
ATOM 1508 N N . VAL B 1 20 ? 24.328 5.719 -7.184 1 74.81 20 VAL B N 1
ATOM 1509 C CA . VAL B 1 20 ? 24.203 5.043 -5.895 1 74.81 20 VAL B CA 1
ATOM 1510 C C . VAL B 1 20 ? 23.562 5.984 -4.875 1 74.81 20 VAL B C 1
ATOM 1512 O O . VAL B 1 20 ? 22.703 5.57 -4.09 1 74.81 20 VAL B O 1
ATOM 1515 N N . GLY B 1 21 ? 24 7.18 -4.863 1 75.81 21 GLY B N 1
ATOM 1516 C CA . GLY B 1 21 ? 23.406 8.172 -3.973 1 75.81 21 GLY B CA 1
ATOM 1517 C C . GLY B 1 21 ? 21.922 8.359 -4.188 1 75.81 21 GLY B C 1
ATOM 1518 O O . GLY B 1 21 ? 21.156 8.406 -3.225 1 75.81 21 GLY B O 1
ATOM 1519 N N . VAL B 1 22 ? 21.625 8.438 -5.352 1 76.94 22 VAL B N 1
ATOM 1520 C CA . VAL B 1 22 ? 20.219 8.625 -5.703 1 76.94 22 VAL B CA 1
ATOM 1521 C C . VAL B 1 22 ? 19.406 7.406 -5.266 1 76.94 22 VAL B C 1
ATOM 1523 O O . VAL B 1 22 ? 18.328 7.547 -4.668 1 76.94 22 VAL B O 1
ATOM 1526 N N . ALA B 1 23 ? 19.969 6.246 -5.547 1 74.5 23 ALA B N 1
ATOM 1527 C CA . ALA B 1 23 ? 19.281 5.016 -5.152 1 74.5 23 ALA B CA 1
ATOM 1528 C C . ALA B 1 23 ? 19.094 4.953 -3.639 1 74.5 23 ALA B C 1
ATOM 1530 O O . ALA B 1 23 ? 18.031 4.562 -3.15 1 74.5 23 ALA B O 1
ATOM 1531 N N . ALA B 1 24 ? 20.125 5.332 -2.945 1 74.69 24 ALA B N 1
ATOM 1532 C CA . ALA B 1 24 ? 20.062 5.34 -1.486 1 74.69 24 ALA B CA 1
ATOM 1533 C C . ALA B 1 24 ? 19.031 6.359 -0.986 1 74.69 24 ALA B C 1
ATOM 1535 O O . ALA B 1 24 ? 18.281 6.082 -0.051 1 74.69 24 ALA B O 1
ATOM 1536 N N . GLY B 1 25 ? 19.078 7.473 -1.565 1 75.38 25 GLY B N 1
ATOM 1537 C CA . GLY B 1 25 ? 18.141 8.516 -1.188 1 75.38 25 GLY B CA 1
ATOM 1538 C C . GLY B 1 25 ? 16.688 8.102 -1.371 1 75.38 25 GLY B C 1
ATOM 1539 O O . GLY B 1 25 ? 15.859 8.32 -0.489 1 75.38 25 GLY B O 1
ATOM 1540 N N . ILE B 1 26 ? 16.516 7.41 -2.438 1 76.31 26 ILE B N 1
ATOM 1541 C CA . ILE B 1 26 ? 15.156 6.949 -2.727 1 76.31 26 ILE B CA 1
ATOM 1542 C C . ILE B 1 26 ? 14.742 5.895 -1.703 1 76.31 26 ILE B C 1
ATOM 1544 O O . ILE B 1 26 ? 13.602 5.895 -1.234 1 76.31 26 ILE B O 1
ATOM 1548 N N . THR B 1 27 ? 15.648 5.078 -1.369 1 75.94 27 THR B N 1
ATOM 1549 C CA . THR B 1 27 ? 15.359 4.035 -0.39 1 75.94 27 THR B CA 1
ATOM 1550 C C . THR B 1 27 ? 15.016 4.648 0.964 1 75.94 27 THR B C 1
ATOM 1552 O O . THR B 1 27 ? 14.055 4.227 1.613 1 75.94 27 THR B O 1
ATOM 1555 N N . VAL B 1 28 ? 15.742 5.613 1.311 1 74.75 28 VAL B N 1
ATOM 1556 C CA . VAL B 1 28 ? 15.516 6.262 2.598 1 74.75 28 VAL B CA 1
ATOM 1557 C C . VAL B 1 28 ? 14.156 6.965 2.588 1 74.75 28 VAL B C 1
ATOM 1559 O O . VAL B 1 28 ? 13.383 6.844 3.539 1 74.75 28 VAL B O 1
ATOM 1562 N N . ALA B 1 29 ? 13.875 7.668 1.549 1 76 29 ALA B N 1
ATOM 1563 C CA . ALA B 1 29 ? 12.594 8.359 1.429 1 76 29 ALA B CA 1
ATOM 1564 C C . ALA B 1 29 ? 11.43 7.375 1.454 1 76 29 ALA B C 1
ATOM 1566 O O . ALA B 1 29 ? 10.391 7.656 2.045 1 76 29 ALA B O 1
ATOM 1567 N N . ASP B 1 30 ? 11.672 6.297 0.868 1 77.5 30 ASP B N 1
ATOM 1568 C CA . ASP B 1 30 ? 10.633 5.281 0.787 1 77.5 30 ASP B CA 1
ATOM 1569 C C . ASP B 1 30 ? 10.414 4.605 2.139 1 77.5 30 ASP B C 1
ATOM 1571 O O . ASP B 1 30 ? 9.297 4.195 2.465 1 77.5 30 ASP B O 1
ATOM 1575 N N . ARG B 1 31 ? 11.469 4.656 2.939 1 79.12 31 ARG B N 1
ATOM 1576 C CA . ARG B 1 31 ? 11.383 3.842 4.148 1 79.12 31 ARG B CA 1
ATOM 1577 C C . ARG B 1 31 ? 11.125 4.707 5.375 1 79.12 31 ARG B C 1
ATOM 1579 O O . ARG B 1 31 ? 10.477 4.258 6.328 1 79.12 31 ARG B O 1
ATOM 1586 N N . PHE B 1 32 ? 11.461 5.953 5.285 1 85.19 32 PHE B N 1
ATOM 1587 C CA . PHE B 1 32 ? 11.414 6.695 6.539 1 85.19 32 PHE B CA 1
ATOM 1588 C C . PHE B 1 32 ? 10.422 7.848 6.449 1 85.19 32 PHE B C 1
ATOM 1590 O O . PHE B 1 32 ? 9.688 8.109 7.402 1 85.19 32 PHE B O 1
ATOM 1597 N N . GLY B 1 33 ? 10.469 8.594 5.418 1 89.62 33 GLY B N 1
ATOM 1598 C CA . GLY B 1 33 ? 9.523 9.695 5.312 1 89.62 33 GLY B CA 1
ATOM 1599 C C . GLY B 1 33 ? 9.664 10.484 4.023 1 89.62 33 GLY B C 1
ATOM 1600 O O . GLY B 1 33 ? 10.609 10.266 3.26 1 89.62 33 GLY B O 1
ATOM 1601 N N . SER B 1 34 ? 8.648 11.336 3.791 1 91 34 SER B N 1
ATOM 1602 C CA . SER B 1 34 ? 8.641 12.195 2.615 1 91 34 SER B CA 1
ATOM 1603 C C . SER B 1 34 ? 8.039 13.562 2.938 1 91 34 SER B C 1
ATOM 1605 O O . SER B 1 34 ? 7.477 13.758 4.02 1 91 34 SER B O 1
ATOM 1607 N N . VAL B 1 35 ? 8.344 14.5 2.094 1 93.12 35 VAL B N 1
ATOM 1608 C CA . VAL B 1 35 ? 7.762 15.836 2.158 1 93.12 35 VAL B CA 1
ATOM 1609 C C . VAL B 1 35 ? 6.777 16.016 1.005 1 93.12 35 VAL B C 1
ATOM 1611 O O . VAL B 1 35 ? 7.102 15.734 -0.15 1 93.12 35 VAL B O 1
ATOM 1614 N N . VAL B 1 36 ? 5.598 16.484 1.381 1 94.81 36 VAL B N 1
ATOM 1615 C CA . VAL B 1 36 ? 4.566 16.547 0.351 1 94.81 36 VAL B CA 1
ATOM 1616 C C . VAL B 1 36 ? 3.859 17.891 0.419 1 94.81 36 VAL B C 1
ATOM 1618 O O . VAL B 1 36 ? 3.627 18.438 1.507 1 94.81 36 VAL B O 1
ATOM 1621 N N . ARG B 1 37 ? 3.535 18.406 -0.747 1 95.75 37 ARG B N 1
ATOM 1622 C CA . ARG B 1 37 ? 2.727 19.609 -0.845 1 95.75 37 ARG B CA 1
ATOM 1623 C C . ARG B 1 37 ? 1.239 19.281 -0.88 1 95.75 37 ARG B C 1
ATOM 1625 O O . ARG B 1 37 ? 0.805 18.438 -1.679 1 95.75 37 ARG B O 1
ATOM 1632 N N . LEU B 1 38 ? 0.511 19.859 -0.014 1 95.56 38 LEU B N 1
ATOM 1633 C CA . LEU B 1 38 ? -0.925 19.609 0.035 1 95.56 38 LEU B CA 1
ATOM 1634 C C . LEU B 1 38 ? -1.687 20.609 -0.821 1 95.56 38 LEU B C 1
ATOM 1636 O O . LEU B 1 38 ? -1.567 21.828 -0.616 1 95.56 38 LEU B O 1
ATOM 1640 N N . ASN B 1 39 ? -2.479 20.156 -1.758 1 90.56 39 ASN B N 1
ATOM 1641 C CA . ASN B 1 39 ? -3.135 21.047 -2.699 1 90.56 39 ASN B CA 1
ATOM 1642 C C . ASN B 1 39 ? -4.641 21.125 -2.447 1 90.56 39 ASN B C 1
ATOM 1644 O O . ASN B 1 39 ? -5.293 22.094 -2.836 1 90.56 39 ASN B O 1
ATOM 1648 N N . GLY B 1 40 ? -5.164 20.281 -1.76 1 88.75 40 GLY B N 1
ATOM 1649 C CA . GLY B 1 40 ? -6.609 20.219 -1.641 1 88.75 40 GLY B CA 1
ATOM 1650 C C . GLY B 1 40 ? -7.148 21 -0.461 1 88.75 40 GLY B C 1
ATOM 1651 O O . GLY B 1 40 ? -6.379 21.5 0.366 1 88.75 40 GLY B O 1
ATOM 1652 N N . ARG B 1 41 ? -8.516 21.172 -0.41 1 93.12 41 ARG B N 1
ATOM 1653 C CA . ARG B 1 41 ? -9.195 21.922 0.634 1 93.12 41 ARG B CA 1
ATOM 1654 C C . ARG B 1 41 ? -9.828 21 1.666 1 93.12 41 ARG B C 1
ATOM 1656 O O . ARG B 1 41 ? -10.398 21.453 2.658 1 93.12 41 ARG B O 1
ATOM 1663 N N . SER B 1 42 ? -9.656 19.766 1.426 1 95.44 42 SER B N 1
ATOM 1664 C CA . SER B 1 42 ? -10.422 18.797 2.203 1 95.44 42 SER B CA 1
ATOM 1665 C C . SER B 1 42 ? -10 18.812 3.668 1 95.44 42 SER B C 1
ATOM 1667 O O . SER B 1 42 ? -10.758 18.375 4.539 1 95.44 42 SER B O 1
ATOM 1669 N N . MET B 1 43 ? -8.828 19.328 3.963 1 96.94 43 MET B N 1
ATOM 1670 C CA . MET B 1 43 ? -8.336 19.312 5.336 1 96.94 43 MET B CA 1
ATOM 1671 C C . MET B 1 43 ? -8.312 20.703 5.93 1 96.94 43 MET B C 1
ATOM 1673 O O . MET B 1 43 ? -7.707 20.938 6.98 1 96.94 43 MET B O 1
ATOM 1677 N N . GLN B 1 44 ? -8.922 21.578 5.266 1 94.81 44 GLN B N 1
ATOM 1678 C CA . GLN B 1 44 ? -9.055 22.922 5.832 1 94.81 44 GLN B CA 1
ATOM 1679 C C . GLN B 1 44 ? -9.93 22.906 7.082 1 94.81 44 GLN B C 1
ATOM 1681 O O . GLN B 1 44 ? -10.891 22.141 7.16 1 94.81 44 GLN B O 1
ATOM 1686 N N . PRO B 1 45 ? -9.578 23.703 8.023 1 94.06 45 PRO B N 1
ATOM 1687 C CA . PRO B 1 45 ? -8.531 24.719 8.039 1 94.06 45 PRO B CA 1
ATOM 1688 C C . PRO B 1 45 ? -7.188 24.188 8.531 1 94.06 45 PRO B C 1
ATOM 1690 O O . PRO B 1 45 ? -6.23 24.953 8.664 1 94.06 45 PRO B O 1
ATOM 1693 N N . THR B 1 46 ? -7.113 22.906 8.961 1 94.5 46 THR B N 1
ATOM 1694 C CA . THR B 1 46 ? -5.875 22.344 9.484 1 94.5 46 THR B CA 1
ATOM 1695 C C . THR B 1 46 ? -4.715 22.609 8.523 1 94.5 46 THR B C 1
ATOM 1697 O O . THR B 1 46 ? -3.633 23.016 8.953 1 94.5 46 THR B O 1
ATOM 1700 N N . PHE B 1 47 ? -5.043 22.359 7.246 1 95.5 47 PHE B N 1
ATOM 1701 C CA . PHE B 1 47 ? -4.07 22.688 6.215 1 95.5 47 PHE B CA 1
ATOM 1702 C C . PHE B 1 47 ? -4.645 23.703 5.234 1 95.5 47 PHE B C 1
ATOM 1704 O O . PHE B 1 47 ? -5.852 23.719 4.977 1 95.5 47 PHE B O 1
ATOM 1711 N N . ASN B 1 48 ? -3.764 24.547 4.691 1 94 48 ASN B N 1
ATOM 1712 C CA . ASN B 1 48 ? -4.133 25.547 3.701 1 94 48 ASN B CA 1
ATOM 1713 C C . ASN B 1 48 ? -5.34 26.359 4.156 1 94 48 ASN B C 1
ATOM 1715 O O . ASN B 1 48 ? -6.316 26.5 3.418 1 94 48 ASN B O 1
ATOM 1719 N N . PRO B 1 49 ? -5.242 26.922 5.324 1 92 49 PRO B N 1
ATOM 1720 C CA . PRO B 1 49 ? -6.379 27.734 5.762 1 92 49 PRO B CA 1
ATOM 1721 C C . PRO B 1 49 ? -6.688 28.875 4.805 1 92 49 PRO B C 1
ATOM 1723 O O . PRO B 1 49 ? -5.781 29.422 4.168 1 92 49 PRO B O 1
ATOM 1726 N N . GLU B 1 50 ? -7.949 29.047 4.574 1 83.38 50 GLU B N 1
ATOM 1727 C CA . GLU B 1 50 ? -8.375 30.109 3.656 1 83.38 50 GLU B CA 1
ATOM 1728 C C . GLU B 1 50 ? -7.844 31.469 4.09 1 83.38 50 GLU B C 1
ATOM 1730 O O . GLU B 1 50 ? -7.527 32.312 3.248 1 83.38 50 GLU B O 1
ATOM 1735 N N . ASP B 1 51 ? -7.742 31.688 5.285 1 75.81 51 ASP B N 1
ATOM 1736 C CA . ASP B 1 51 ? -7.383 33 5.82 1 75.81 51 ASP B CA 1
ATOM 1737 C C . ASP B 1 51 ? -5.867 33.156 5.906 1 75.81 51 ASP B C 1
ATOM 1739 O O . ASP B 1 51 ? -5.375 34.125 6.469 1 75.81 51 ASP B O 1
ATOM 1743 N N . SER B 1 52 ? -5.238 32.25 5.273 1 68.75 52 SER B N 1
ATOM 1744 C CA . SER B 1 52 ? -3.789 32.344 5.406 1 68.75 52 SER B CA 1
ATOM 1745 C C . SER B 1 52 ? -3.23 33.5 4.59 1 68.75 52 SER B C 1
ATOM 1747 O O . SER B 1 52 ? -3.744 33.812 3.514 1 68.75 52 SER B O 1
ATOM 1749 N N . ASP B 1 53 ? -2.418 34.188 5.191 1 68.56 53 ASP B N 1
ATOM 1750 C CA . ASP B 1 53 ? -1.729 35.312 4.559 1 68.56 53 ASP B CA 1
ATOM 1751 C C . ASP B 1 53 ? -0.781 34.844 3.465 1 68.56 53 ASP B C 1
ATOM 1753 O O . ASP B 1 53 ? -0.298 35.625 2.656 1 68.56 53 ASP B O 1
ATOM 1757 N N . SER B 1 54 ? -0.511 33.594 3.529 1 68 54 SER B N 1
ATOM 1758 C CA . SER B 1 54 ? 0.458 33.062 2.572 1 68 54 SER B CA 1
ATOM 1759 C C . SER B 1 54 ? -0.238 32.406 1.389 1 68 54 SER B C 1
ATOM 1761 O O . SER B 1 54 ? -1.154 31.609 1.571 1 68 54 SER B O 1
ATOM 1763 N N . PRO B 1 55 ? 0.102 32.875 0.228 1 74 55 PRO B N 1
ATOM 1764 C CA . PRO B 1 55 ? -0.459 32.281 -0.98 1 74 55 PRO B CA 1
ATOM 1765 C C . PRO B 1 55 ? 0.045 30.844 -1.212 1 74 55 PRO B C 1
ATOM 1767 O O . PRO B 1 55 ? -0.502 30.125 -2.047 1 74 55 PRO B O 1
ATOM 1770 N N . SER B 1 56 ? 1.039 30.516 -0.294 1 86.44 56 SER B N 1
ATOM 1771 C CA . SER B 1 56 ? 1.684 29.234 -0.565 1 86.44 56 SER B CA 1
ATOM 1772 C C . SER B 1 56 ? 0.93 28.078 0.095 1 86.44 56 SER B C 1
ATOM 1774 O O . SER B 1 56 ? 0.376 28.234 1.185 1 86.44 56 SER B O 1
ATOM 1776 N N . LYS B 1 57 ? 0.89 27.031 -0.561 1 93.62 57 LYS B N 1
ATOM 1777 C CA . LYS B 1 57 ? 0.275 25.812 -0.041 1 93.62 57 LYS B CA 1
ATOM 1778 C C . LYS B 1 57 ? 1.154 25.156 1.023 1 93.62 57 LYS B C 1
ATOM 1780 O O . LYS B 1 57 ? 2.379 25.312 1.001 1 93.62 57 LYS B O 1
ATOM 1785 N N . ASP B 1 58 ? 0.529 24.547 1.947 1 96.5 58 ASP B N 1
ATOM 1786 C CA . ASP B 1 58 ? 1.261 23.891 3.033 1 96.5 58 ASP B CA 1
ATOM 1787 C C . ASP B 1 58 ? 2.076 22.719 2.52 1 96.5 58 ASP B C 1
ATOM 1789 O O . ASP B 1 58 ? 1.602 21.938 1.683 1 96.5 58 ASP B O 1
ATOM 1793 N N . ILE B 1 59 ? 3.256 22.672 2.957 1 97.25 59 ILE B N 1
ATOM 1794 C CA . ILE B 1 59 ? 4.121 21.5 2.779 1 97.25 59 ILE B CA 1
ATOM 1795 C C . ILE B 1 59 ? 4.281 20.781 4.109 1 97.25 59 ILE B C 1
ATOM 1797 O O . ILE B 1 59 ? 4.531 21.406 5.145 1 97.25 59 ILE B O 1
ATOM 1801 N N . VAL B 1 60 ? 4.152 19.438 4.066 1 97.75 60 VAL B N 1
ATOM 1802 C CA . VAL B 1 60 ? 4.109 18.703 5.324 1 97.75 60 VAL B CA 1
ATOM 1803 C C . VAL B 1 60 ? 5.098 17.531 5.273 1 97.75 60 VAL B C 1
ATOM 1805 O O . VAL B 1 60 ? 5.52 17.125 4.195 1 97.75 60 VAL B O 1
ATOM 1808 N N . VAL B 1 61 ? 5.453 17.078 6.441 1 97 61 VAL B N 1
ATOM 1809 C CA . VAL B 1 61 ? 6.273 15.875 6.598 1 97 61 VAL B CA 1
ATOM 1810 C C . VAL B 1 61 ? 5.375 14.656 6.828 1 97 61 VAL B C 1
ATOM 1812 O O . VAL B 1 61 ? 4.496 14.688 7.691 1 97 61 VAL B O 1
ATOM 1815 N N . VAL B 1 62 ? 5.598 13.688 6.027 1 97 62 VAL B N 1
ATOM 1816 C CA . VAL B 1 62 ? 4.914 12.406 6.199 1 97 62 VAL B CA 1
ATOM 1817 C C . VAL B 1 62 ? 5.898 11.359 6.715 1 97 62 VAL B C 1
ATOM 1819 O O . VAL B 1 62 ? 6.809 10.945 5.996 1 97 62 VAL B O 1
ATOM 1822 N N . GLU B 1 63 ? 5.703 11 7.965 1 96 63 GLU B N 1
ATOM 1823 C CA . GLU B 1 63 ? 6.582 9.977 8.531 1 96 63 GLU B CA 1
ATOM 1824 C C . GLU B 1 63 ? 6.074 8.57 8.211 1 96 63 GLU B C 1
ATOM 1826 O O . GLU B 1 63 ? 4.863 8.344 8.156 1 96 63 GLU B O 1
ATOM 1831 N N . LYS B 1 64 ? 7 7.605 8.008 1 94.56 64 LYS B N 1
ATOM 1832 C CA . LYS B 1 64 ? 6.617 6.266 7.574 1 94.56 64 LYS B CA 1
ATOM 1833 C C . LYS B 1 64 ? 7.031 5.215 8.594 1 94.56 64 LYS B C 1
ATOM 1835 O O . LYS B 1 64 ? 6.875 4.016 8.359 1 94.56 64 LYS B O 1
ATOM 1840 N N . PHE B 1 65 ? 7.457 5.617 9.766 1 92.88 65 PHE B N 1
ATOM 1841 C CA . PHE B 1 65 ? 7.809 4.684 10.828 1 92.88 65 PHE B CA 1
ATOM 1842 C C . PHE B 1 65 ? 6.578 3.93 11.312 1 92.88 65 PHE B C 1
ATOM 1844 O O . PHE B 1 65 ? 6.676 2.775 11.734 1 92.88 65 PHE B O 1
ATOM 1851 N N . CYS B 1 66 ? 5.492 4.625 11.211 1 93.62 66 CYS B N 1
ATOM 1852 C CA . CYS B 1 66 ? 4.23 4.043 11.656 1 93.62 66 CYS B CA 1
ATOM 1853 C C . CYS B 1 66 ? 3.863 2.826 10.812 1 93.62 66 CYS B C 1
ATOM 1855 O O . CYS B 1 66 ? 3.045 2.004 11.227 1 93.62 66 CYS B O 1
ATOM 1857 N N . LEU B 1 67 ? 4.402 2.648 9.688 1 94.06 67 LEU B N 1
ATOM 1858 C CA . LEU B 1 67 ? 4.035 1.584 8.758 1 94.06 67 LEU B CA 1
ATOM 1859 C C . LEU B 1 67 ? 4.723 0.274 9.141 1 94.06 67 LEU B C 1
ATOM 1861 O O . LEU B 1 67 ? 4.375 -0.786 8.617 1 94.06 67 LEU B O 1
ATOM 1865 N N . ARG B 1 68 ? 5.668 0.344 9.977 1 90.75 68 ARG B N 1
ATOM 1866 C CA . ARG B 1 68 ? 6.355 -0.871 10.406 1 90.75 68 ARG B CA 1
ATOM 1867 C C . ARG B 1 68 ? 5.41 -1.796 11.164 1 90.75 68 ARG B C 1
ATOM 1869 O O . ARG B 1 68 ? 5.414 -3.01 10.953 1 90.75 68 ARG B O 1
ATOM 1876 N N . ASN B 1 69 ? 4.637 -1.195 11.953 1 92.75 69 ASN B N 1
ATOM 1877 C CA . ASN B 1 69 ? 3.686 -1.987 12.727 1 92.75 69 ASN B CA 1
ATOM 1878 C C . ASN B 1 69 ? 2.252 -1.507 12.516 1 92.75 69 ASN B C 1
ATOM 1880 O O . ASN B 1 69 ? 1.326 -1.995 13.164 1 92.75 69 ASN B O 1
ATOM 1884 N N . PHE B 1 70 ? 2.18 -0.595 11.656 1 95.31 70 PHE B N 1
ATOM 1885 C CA . PHE B 1 70 ? 0.878 -0.006 11.375 1 95.31 70 PHE B CA 1
ATOM 1886 C C . PHE B 1 70 ? 0.211 0.485 12.648 1 95.31 70 PHE B C 1
ATOM 1888 O O . PHE B 1 70 ? -0.955 0.177 12.906 1 95.31 70 PHE B O 1
ATOM 1895 N N . SER B 1 71 ? 0.973 1.209 13.352 1 92.81 71 SER B N 1
ATOM 1896 C CA . SER B 1 71 ? 0.515 1.778 14.617 1 92.81 71 SER B CA 1
ATOM 1897 C C . SER B 1 71 ? -0.044 3.184 14.422 1 92.81 71 SER B C 1
ATOM 1899 O O . SER B 1 71 ? 0.714 4.137 14.234 1 92.81 71 SER B O 1
ATOM 1901 N N . PHE B 1 72 ? -1.328 3.244 14.398 1 96.12 72 PHE B N 1
ATOM 1902 C CA . PHE B 1 72 ? -2.02 4.52 14.258 1 96.12 72 PHE B CA 1
ATOM 1903 C C . PHE B 1 72 ? -2.949 4.77 15.438 1 96.12 72 PHE B C 1
ATOM 1905 O O . PHE B 1 72 ? -3.42 3.824 16.078 1 96.12 72 PHE B O 1
ATOM 1912 N N . THR B 1 73 ? -3.123 6.008 15.703 1 95.31 73 THR B N 1
ATOM 1913 C CA . THR B 1 73 ? -4.02 6.406 16.781 1 95.31 73 THR B CA 1
ATOM 1914 C C . THR B 1 73 ? -5.133 7.309 16.25 1 95.31 73 THR B C 1
ATOM 1916 O O . THR B 1 73 ? -4.926 8.062 15.305 1 95.31 73 THR B O 1
ATOM 1919 N N . ARG B 1 74 ? -6.25 7.18 16.938 1 96.5 74 ARG B N 1
ATOM 1920 C CA . ARG B 1 74 ? -7.32 8.109 16.594 1 96.5 74 ARG B CA 1
ATOM 1921 C C . ARG B 1 74 ? -6.836 9.555 16.672 1 96.5 74 ARG B C 1
ATOM 1923 O O . ARG B 1 74 ? -6.105 9.922 17.594 1 96.5 74 ARG B O 1
ATOM 1930 N N . GLY B 1 75 ? -7.184 10.312 15.688 1 97.12 75 GLY B N 1
ATOM 1931 C CA . GLY B 1 75 ? -6.801 11.719 15.656 1 97.12 75 GLY B CA 1
ATOM 1932 C C . GLY B 1 75 ? -5.617 11.992 14.75 1 97.12 75 GLY B C 1
ATOM 1933 O O . GLY B 1 75 ? -5.375 13.141 14.367 1 97.12 75 GLY B O 1
ATOM 1934 N N . ASP B 1 76 ? -4.91 10.945 14.438 1 97.81 76 ASP B N 1
ATOM 1935 C CA . ASP B 1 76 ? -3.779 11.102 13.523 1 97.81 76 ASP B CA 1
ATOM 1936 C C . ASP B 1 76 ? -4.238 11.625 12.164 1 97.81 76 ASP B C 1
ATOM 1938 O O . ASP B 1 76 ? -5.332 11.289 11.703 1 97.81 76 ASP B O 1
ATOM 1942 N N . VAL B 1 77 ? -3.441 12.484 11.602 1 98.38 77 VAL B N 1
ATOM 1943 C CA . VAL B 1 77 ? -3.619 12.797 10.188 1 98.38 77 VAL B CA 1
ATOM 1944 C C . VAL B 1 77 ? -2.771 11.859 9.336 1 98.38 77 VAL B C 1
ATOM 1946 O O . VAL B 1 77 ? -1.561 11.75 9.539 1 98.38 77 VAL B O 1
ATOM 1949 N N . VAL B 1 78 ? -3.432 11.195 8.359 1 98.38 78 VAL B N 1
ATOM 1950 C CA . VAL B 1 78 ? -2.75 10.117 7.645 1 98.38 78 VAL B CA 1
ATOM 1951 C C . VAL B 1 78 ? -2.814 10.375 6.141 1 98.38 78 VAL B C 1
ATOM 1953 O O . VAL B 1 78 ? -3.756 11 5.648 1 98.38 78 VAL B O 1
ATOM 1956 N N . ALA B 1 79 ? -1.796 9.953 5.488 1 97.88 79 ALA B N 1
ATOM 1957 C CA . ALA B 1 79 ? -1.766 9.867 4.031 1 97.88 79 ALA B CA 1
ATOM 1958 C C . ALA B 1 79 ? -1.967 8.43 3.562 1 97.88 79 ALA B C 1
ATOM 1960 O O . ALA B 1 79 ? -1.402 7.496 4.137 1 97.88 79 ALA B O 1
ATOM 1961 N N . PHE B 1 80 ? -2.791 8.234 2.574 1 98 80 PHE B N 1
ATOM 1962 C CA . PHE B 1 80 ? -3.074 6.891 2.088 1 98 80 PHE B CA 1
ATOM 1963 C C . PHE B 1 80 ? -3.475 6.922 0.617 1 98 80 PHE B C 1
ATOM 1965 O O . PHE B 1 80 ? -3.793 7.984 0.077 1 98 80 PHE B O 1
ATOM 1972 N N . ARG B 1 81 ? -3.408 5.801 -0.009 1 97.38 81 ARG B N 1
ATOM 1973 C CA . ARG B 1 81 ? -3.883 5.703 -1.386 1 97.38 81 ARG B CA 1
ATOM 1974 C C . ARG B 1 81 ? -5.406 5.641 -1.438 1 97.38 81 ARG B C 1
ATOM 1976 O O . ARG B 1 81 ? -6.031 4.953 -0.627 1 97.38 81 ARG B O 1
ATOM 1983 N N . SER B 1 82 ? -5.945 6.355 -2.381 1 97.69 82 SER B N 1
ATOM 1984 C CA . SER B 1 82 ? -7.398 6.402 -2.523 1 97.69 82 SER B CA 1
ATOM 1985 C C . SER B 1 82 ? -7.969 5.023 -2.822 1 97.69 82 SER B C 1
ATOM 1987 O O . SER B 1 82 ? -7.445 4.297 -3.672 1 97.69 82 SER B O 1
ATOM 1989 N N . PRO B 1 83 ? -9.008 4.621 -2.092 1 97.62 83 PRO B N 1
ATOM 1990 C CA . PRO B 1 83 ? -9.648 3.348 -2.424 1 97.62 83 PRO B CA 1
ATOM 1991 C C . PRO B 1 83 ? -10.336 3.371 -3.789 1 97.62 83 PRO B C 1
ATOM 1993 O O . PRO B 1 83 ? -10.578 2.316 -4.379 1 97.62 83 PRO B O 1
ATOM 1996 N N . GLN B 1 84 ? -10.586 4.539 -4.324 1 96.81 84 GLN B N 1
ATOM 1997 C CA . GLN B 1 84 ? -11.344 4.652 -5.566 1 96.81 84 GLN B CA 1
ATOM 1998 C C . GLN B 1 84 ? -10.414 4.848 -6.758 1 96.81 84 GLN B C 1
ATOM 2000 O O . GLN B 1 84 ? -10.781 4.543 -7.895 1 96.81 84 GLN B O 1
ATOM 2005 N N . ASP B 1 85 ? -9.273 5.344 -6.531 1 96.06 85 ASP B N 1
ATOM 2006 C CA . ASP B 1 85 ? -8.266 5.57 -7.562 1 96.06 85 ASP B CA 1
ATOM 2007 C C . ASP B 1 85 ? -6.859 5.316 -7.02 1 96.06 85 ASP B C 1
ATOM 2009 O O . ASP B 1 85 ? -6.27 6.188 -6.375 1 96.06 85 ASP B O 1
ATOM 2013 N N . PRO B 1 86 ? -6.301 4.203 -7.352 1 95.38 86 PRO B N 1
ATOM 2014 C CA . PRO B 1 86 ? -5.023 3.807 -6.75 1 95.38 86 PRO B CA 1
ATOM 2015 C C . PRO B 1 86 ? -3.885 4.754 -7.113 1 95.38 86 PRO B C 1
ATOM 2017 O O . PRO B 1 86 ? -2.816 4.707 -6.5 1 95.38 86 PRO B O 1
ATOM 2020 N N . LYS B 1 87 ? -4.047 5.641 -8.047 1 95.06 87 LYS B N 1
ATOM 2021 C CA . LYS B 1 87 ? -2.986 6.559 -8.453 1 95.06 87 LYS B CA 1
ATOM 2022 C C . LYS B 1 87 ? -3.002 7.828 -7.605 1 95.06 87 LYS B C 1
ATOM 2024 O O . LYS B 1 87 ? -2.08 8.641 -7.68 1 95.06 87 LYS B O 1
ATOM 2029 N N . GLU B 1 88 ? -4.027 7.914 -6.852 1 95.31 88 GLU B N 1
ATOM 2030 C CA . GLU B 1 88 ? -4.195 9.141 -6.074 1 95.31 88 GLU B CA 1
ATOM 2031 C C . GLU B 1 88 ? -3.91 8.891 -4.594 1 95.31 88 GLU B C 1
ATOM 2033 O O . GLU B 1 88 ? -4.281 7.848 -4.051 1 95.31 88 GLU B O 1
ATOM 2038 N N . TYR B 1 89 ? -3.287 9.906 -3.977 1 96.06 89 TYR B N 1
ATOM 2039 C CA . TYR B 1 89 ? -3.096 9.906 -2.529 1 96.06 89 TYR B CA 1
ATOM 2040 C C . TYR B 1 89 ? -4.031 10.906 -1.86 1 96.06 89 TYR B C 1
ATOM 2042 O O . TYR B 1 89 ? -4.27 12 -2.389 1 96.06 89 TYR B O 1
ATOM 2050 N N . LEU B 1 90 ? -4.531 10.547 -0.761 1 97.31 90 LEU B N 1
ATOM 2051 C CA . LEU B 1 90 ? -5.398 11.398 0.04 1 97.31 90 LEU B CA 1
ATOM 2052 C C . LEU B 1 90 ? -4.809 11.625 1.428 1 97.31 90 LEU B C 1
ATOM 2054 O O . LEU B 1 90 ? -4.035 10.805 1.92 1 97.31 90 LEU B O 1
ATOM 2058 N N . VAL B 1 91 ? -5.137 12.75 1.991 1 97.94 91 VAL B N 1
ATOM 2059 C CA . VAL B 1 91 ? -4.797 13.062 3.375 1 97.94 91 VAL B CA 1
ATOM 2060 C C . VAL B 1 91 ? -6.07 13.312 4.176 1 97.94 91 VAL B C 1
ATOM 2062 O O . VAL B 1 91 ? -6.898 14.141 3.793 1 97.94 91 VAL B O 1
ATOM 2065 N N . LYS B 1 92 ? -6.277 12.594 5.199 1 98.06 92 LYS B N 1
ATOM 2066 C CA . LYS B 1 92 ? -7.469 12.68 6.043 1 98.06 92 LYS B CA 1
ATOM 2067 C C . LYS B 1 92 ? -7.121 12.453 7.512 1 98.06 92 LYS B C 1
ATOM 2069 O O . LYS B 1 92 ? -6.004 12.031 7.832 1 98.06 92 LYS B O 1
ATOM 2074 N N . ARG B 1 93 ? -8.047 12.758 8.352 1 98.12 93 ARG B N 1
ATOM 2075 C CA . ARG B 1 93 ? -7.898 12.5 9.781 1 98.12 93 ARG B CA 1
ATOM 2076 C C . ARG B 1 93 ? -8.516 11.156 10.164 1 98.12 93 ARG B C 1
ATOM 2078 O O . ARG B 1 93 ? -9.641 10.852 9.773 1 98.12 93 ARG B O 1
ATOM 2085 N N . LEU B 1 94 ? -7.738 10.391 10.898 1 98 94 LEU B N 1
ATOM 2086 C CA . LEU B 1 94 ? -8.188 9.094 11.398 1 98 94 LEU B CA 1
ATOM 2087 C C . LEU B 1 94 ? -9.156 9.266 12.562 1 98 94 LEU B C 1
ATOM 2089 O O . LEU B 1 94 ? -8.766 9.742 13.633 1 98 94 LEU B O 1
ATOM 2093 N N . ILE B 1 95 ? -10.398 8.828 12.383 1 97.19 95 ILE B N 1
ATOM 2094 C CA . ILE B 1 95 ? -11.438 9.086 13.375 1 97.19 95 ILE B CA 1
ATOM 2095 C C . ILE B 1 95 ? -11.688 7.832 14.203 1 97.19 95 ILE B C 1
ATOM 2097 O O . ILE B 1 95 ? -11.883 7.914 15.422 1 97.19 95 ILE B O 1
ATOM 2101 N N . ALA B 1 96 ? -11.68 6.672 13.57 1 97.12 96 ALA B N 1
ATOM 2102 C CA . ALA B 1 96 ? -11.992 5.418 14.25 1 97.12 96 ALA B CA 1
ATOM 2103 C C . ALA B 1 96 ? -11.133 4.273 13.719 1 97.12 96 ALA B C 1
ATOM 2105 O O . ALA B 1 96 ? -10.719 4.289 12.562 1 97.12 96 ALA B O 1
ATOM 2106 N N . LEU B 1 97 ? -10.891 3.309 14.586 1 96.75 97 LEU B N 1
ATOM 2107 C CA . LEU B 1 97 ? -10.055 2.156 14.273 1 96.75 97 LEU B CA 1
ATOM 2108 C C . LEU B 1 97 ? -10.859 0.863 14.344 1 96.75 97 LEU B C 1
ATOM 2110 O O . LEU B 1 97 ? -12.062 0.89 14.625 1 96.75 97 LEU B O 1
ATOM 2114 N N . GLN B 1 98 ? -10.102 -0.19 13.93 1 95.81 98 GLN B N 1
ATOM 2115 C CA . GLN B 1 98 ? -10.758 -1.492 13.859 1 95.81 98 GLN B CA 1
ATOM 2116 C C . GLN B 1 98 ? -11.523 -1.788 15.141 1 95.81 98 GLN B C 1
ATOM 2118 O O . GLN B 1 98 ? -11.039 -1.51 16.25 1 95.81 98 GLN B O 1
ATOM 2123 N N . GLU B 1 99 ? -12.742 -2.299 15.008 1 94.44 99 GLU B N 1
ATOM 2124 C CA . GLU B 1 99 ? -13.625 -2.773 16.078 1 94.44 99 GLU B CA 1
ATOM 2125 C C . GLU B 1 99 ? -14.266 -1.608 16.812 1 94.44 99 GLU B C 1
ATOM 2127 O O . GLU B 1 99 ? -15.062 -1.815 17.734 1 94.44 99 GLU B O 1
ATOM 2132 N N . ASP B 1 100 ? -13.945 -0.417 16.469 1 95.12 100 ASP B N 1
ATOM 2133 C CA . ASP B 1 100 ? -14.648 0.741 17 1 95.12 100 ASP B CA 1
ATOM 2134 C C . ASP B 1 100 ? -16.062 0.838 16.422 1 95.12 100 ASP B C 1
ATOM 2136 O O . ASP B 1 100 ? -16.328 0.293 15.344 1 95.12 100 ASP B O 1
ATOM 2140 N N . TRP B 1 101 ? -16.906 1.52 17.141 1 95.12 101 TRP B N 1
ATOM 2141 C CA . TRP B 1 101 ? -18.219 1.941 16.672 1 95.12 101 TRP B CA 1
ATOM 2142 C C . TRP B 1 101 ? -18.25 3.443 16.406 1 95.12 101 TRP B C 1
ATOM 2144 O O . TRP B 1 101 ? -17.703 4.223 17.188 1 95.12 101 TRP B O 1
ATOM 2154 N N . ILE B 1 102 ? -18.859 3.779 15.305 1 94 102 ILE B N 1
ATOM 2155 C CA . ILE B 1 102 ? -18.906 5.203 14.992 1 94 102 ILE B CA 1
ATOM 2156 C C . ILE B 1 102 ? -20.328 5.586 14.547 1 94 102 ILE B C 1
ATOM 2158 O O . ILE B 1 102 ? -21 4.801 13.883 1 94 102 ILE B O 1
ATOM 2162 N N . THR B 1 103 ? -20.719 6.738 14.961 1 92.12 103 THR B N 1
ATOM 2163 C CA . THR B 1 103 ? -21.906 7.355 14.406 1 92.12 103 THR B CA 1
ATOM 2164 C C . THR B 1 103 ? -21.578 8.156 13.148 1 92.12 103 THR B C 1
ATOM 2166 O O . THR B 1 103 ? -20.766 9.078 13.195 1 92.12 103 THR B O 1
ATOM 2169 N N . VAL B 1 104 ? -22.188 7.758 12.008 1 90.12 104 VAL B N 1
ATOM 2170 C CA . VAL B 1 104 ? -21.922 8.438 10.742 1 90.12 104 VAL B CA 1
ATOM 2171 C C . VAL B 1 104 ? -22.422 9.875 10.812 1 90.12 104 VAL B C 1
ATOM 2173 O O . VAL B 1 104 ? -23.594 10.117 11.117 1 90.12 104 VAL B O 1
ATOM 2176 N N . PRO B 1 105 ? -21.547 10.781 10.508 1 86.06 105 PRO B N 1
ATOM 2177 C CA . PRO B 1 105 ? -21.953 12.18 10.609 1 86.06 105 PRO B CA 1
ATOM 2178 C C . PRO B 1 105 ? -23.156 12.508 9.734 1 86.06 105 PRO B C 1
ATOM 2180 O O . PRO B 1 105 ? -23.219 12.086 8.578 1 86.06 105 PRO B O 1
ATOM 2183 N N . GLY B 1 106 ? -24.016 13.25 10.297 1 83.19 106 GLY B N 1
ATOM 2184 C CA . GLY B 1 106 ? -25.172 13.727 9.562 1 83.19 106 GLY B CA 1
ATOM 2185 C C . GLY B 1 106 ? -26.281 12.688 9.461 1 83.19 106 GLY B C 1
ATOM 2186 O O . GLY B 1 106 ? -27.312 12.938 8.844 1 83.19 106 GLY B O 1
ATOM 2187 N N . THR B 1 107 ? -25.938 11.531 9.945 1 85.06 107 THR B N 1
ATOM 2188 C CA . THR B 1 107 ? -26.938 10.477 9.93 1 85.06 107 THR B CA 1
ATOM 2189 C C . THR B 1 107 ? -27.109 9.859 11.32 1 85.06 107 THR B C 1
ATOM 2191 O O . THR B 1 107 ? -26.453 10.281 12.273 1 85.06 107 THR B O 1
ATOM 2194 N N . TYR B 1 108 ? -28.078 8.977 11.477 1 86.19 108 TYR B N 1
ATOM 2195 C CA . TYR B 1 108 ? -28.266 8.258 12.727 1 86.19 108 TYR B CA 1
ATOM 2196 C C . TYR B 1 108 ? -27.75 6.828 12.617 1 86.19 108 TYR B C 1
ATOM 2198 O O . TYR B 1 108 ? -28 6 13.5 1 86.19 108 TYR B O 1
ATOM 2206 N N . GLU B 1 109 ? -26.984 6.684 11.688 1 91.31 109 GLU B N 1
ATOM 2207 C CA . GLU B 1 109 ? -26.5 5.328 11.453 1 91.31 109 GLU B CA 1
ATOM 2208 C C . GLU B 1 109 ? -25.234 5.047 12.273 1 91.31 109 GLU B C 1
ATOM 2210 O O . GLU B 1 109 ? -24.328 5.883 12.336 1 91.31 109 GLU B O 1
ATOM 2215 N N . ILE B 1 110 ? -25.266 3.906 12.961 1 92.5 110 ILE B N 1
ATOM 2216 C CA . ILE B 1 110 ? -24.125 3.428 13.719 1 92.5 110 ILE B CA 1
ATOM 2217 C C . ILE B 1 110 ? -23.469 2.266 12.977 1 92.5 110 ILE B C 1
ATOM 2219 O O . ILE B 1 110 ? -24.141 1.324 12.555 1 92.5 110 ILE B O 1
ATOM 2223 N N . LEU B 1 111 ? -22.172 2.432 12.852 1 94 111 LEU B N 1
ATOM 2224 C CA . LEU B 1 111 ? -21.438 1.419 12.094 1 94 111 LEU B CA 1
ATOM 2225 C C . LEU B 1 111 ? -20.234 0.916 12.891 1 94 111 LEU B C 1
ATOM 2227 O O . LEU B 1 111 ? -19.562 1.697 13.555 1 94 111 LEU B O 1
ATOM 2231 N N . GLN B 1 112 ? -20.047 -0.398 12.812 1 95.75 112 GLN B N 1
ATOM 2232 C CA . GLN B 1 112 ? -18.828 -0.965 13.383 1 95.75 112 GLN B CA 1
ATOM 2233 C C . GLN B 1 112 ? -17.719 -1.045 12.336 1 95.75 112 GLN B C 1
ATOM 2235 O O . GLN B 1 112 ? -17.938 -1.529 11.227 1 95.75 112 GLN B O 1
ATOM 2240 N N . ILE B 1 113 ? -16.594 -0.612 12.703 1 96.88 113 ILE B N 1
ATOM 2241 C CA . ILE B 1 113 ? -15.453 -0.656 11.797 1 96.88 113 ILE B CA 1
ATOM 2242 C C . ILE B 1 113 ? -14.914 -2.082 11.719 1 96.88 113 ILE B C 1
ATOM 2244 O O . ILE B 1 113 ? -14.57 -2.682 12.734 1 96.88 113 ILE B O 1
ATOM 2248 N N . PRO B 1 114 ? -14.828 -2.617 10.555 1 96.25 114 PRO B N 1
ATOM 2249 C CA . PRO B 1 114 ? -14.352 -3.994 10.414 1 96.25 114 PRO B CA 1
ATOM 2250 C C . PRO B 1 114 ? -12.883 -4.152 10.82 1 96.25 114 PRO B C 1
ATOM 2252 O O . PRO B 1 114 ? -12.148 -3.164 10.898 1 96.25 114 PRO B O 1
ATOM 2255 N N . LYS B 1 115 ? -12.555 -5.426 11.07 1 95.38 115 LYS B N 1
ATOM 2256 C CA . LYS B 1 115 ? -11.164 -5.75 11.375 1 95.38 115 LYS B CA 1
ATOM 2257 C C . LYS B 1 115 ? -10.234 -5.289 10.258 1 95.38 115 LYS B C 1
ATOM 2259 O O . LYS B 1 115 ? -10.523 -5.488 9.078 1 95.38 115 LYS B O 1
ATOM 2264 N N . GLY B 1 116 ? -9.164 -4.605 10.664 1 96.94 116 GLY B N 1
ATOM 2265 C CA . GLY B 1 116 ? -8.164 -4.168 9.703 1 96.94 116 GLY B CA 1
ATOM 2266 C C . GLY B 1 116 ? -8.547 -2.893 8.977 1 96.94 116 GLY B C 1
ATOM 2267 O O . GLY B 1 116 ? -7.855 -2.469 8.047 1 96.94 116 GLY B O 1
ATOM 2268 N N . HIS B 1 117 ? -9.641 -2.318 9.359 1 98.25 117 HIS B N 1
ATOM 2269 C CA . HIS B 1 117 ? -10.117 -1.118 8.688 1 98.25 117 HIS B CA 1
ATOM 2270 C C . HIS B 1 117 ? -10.117 0.08 9.633 1 98.25 117 HIS B C 1
ATOM 2272 O O . HIS B 1 117 ? -9.898 -0.073 10.836 1 98.25 117 HIS B O 1
ATOM 2278 N N . CYS B 1 118 ? -10.32 1.258 9.039 1 98 118 CYS B N 1
ATOM 2279 C CA . CYS B 1 118 ? -10.438 2.502 9.789 1 98 118 CYS B CA 1
ATOM 2280 C C . CYS B 1 118 ? -11.406 3.463 9.109 1 98 118 CYS B C 1
ATOM 2282 O O . CYS B 1 118 ? -11.859 3.207 7.996 1 98 118 CYS B O 1
ATOM 2284 N N . TRP B 1 119 ? -11.773 4.449 9.859 1 97.75 119 TRP B N 1
ATOM 2285 C CA . TRP B 1 119 ? -12.641 5.523 9.383 1 97.75 119 TRP B CA 1
ATOM 2286 C C . TRP B 1 119 ? -11.883 6.848 9.344 1 97.75 119 TRP B C 1
ATOM 2288 O O . TRP B 1 119 ? -11.289 7.258 10.336 1 97.75 119 TRP B O 1
ATOM 2298 N N . VAL B 1 120 ? -11.938 7.434 8.141 1 98.19 120 VAL B N 1
ATOM 2299 C CA . VAL B 1 120 ? -11.195 8.68 7.992 1 98.19 120 VAL B CA 1
ATOM 2300 C C . VAL B 1 120 ? -12.141 9.789 7.531 1 98.19 120 VAL B C 1
ATOM 2302 O O . VAL B 1 120 ? -13.086 9.539 6.777 1 98.19 120 VAL B O 1
ATOM 2305 N N . GLU B 1 121 ? -11.844 11.016 7.957 1 97.12 121 GLU B N 1
ATOM 2306 C CA . GLU B 1 121 ? -12.633 12.188 7.574 1 97.12 121 GLU B CA 1
ATOM 2307 C C . GLU B 1 121 ? -11.734 13.391 7.301 1 97.12 121 GLU B C 1
ATOM 2309 O O . GLU B 1 121 ? -10.656 13.516 7.883 1 97.12 121 GLU B O 1
ATOM 2314 N N . GLY B 1 122 ? -12.148 14.188 6.371 1 97 122 GLY B N 1
ATOM 2315 C CA . GLY B 1 122 ? -11.508 15.484 6.219 1 97 122 GLY B CA 1
ATOM 2316 C C . GLY B 1 122 ? -11.93 16.484 7.281 1 97 122 GLY B C 1
ATOM 2317 O O . GLY B 1 122 ? -13.062 16.453 7.754 1 97 122 GLY B O 1
ATOM 2318 N N . ASP B 1 123 ? -11.039 17.344 7.562 1 96 123 ASP B N 1
ATOM 2319 C CA . ASP B 1 123 ? -11.367 18.375 8.547 1 96 123 ASP B CA 1
ATOM 2320 C C . ASP B 1 123 ? -12.32 19.406 7.961 1 96 123 ASP B C 1
ATOM 2322 O O . ASP B 1 123 ? -13 20.125 8.703 1 96 123 ASP B O 1
ATOM 2326 N N . ASN B 1 124 ? -12.289 19.516 6.625 1 94.56 124 ASN B N 1
ATOM 2327 C CA . ASN B 1 124 ? -13.297 20.312 5.934 1 94.56 124 ASN B CA 1
ATOM 2328 C C . ASN B 1 124 ? -14.508 19.469 5.555 1 94.56 124 ASN B C 1
ATOM 2330 O O . ASN B 1 124 ? -14.539 18.875 4.48 1 94.56 124 ASN B O 1
ATOM 2334 N N . VAL B 1 125 ? -15.438 19.453 6.332 1 89.81 125 VAL B N 1
ATOM 2335 C CA . VAL B 1 125 ? -16.562 18.531 6.254 1 89.81 125 VAL B CA 1
ATOM 2336 C C . VAL B 1 125 ? -17.359 18.797 4.977 1 89.81 125 VAL B C 1
ATOM 2338 O O . VAL B 1 125 ? -17.922 17.875 4.387 1 89.81 125 VAL B O 1
ATOM 2341 N N . ASP B 1 126 ? -17.312 19.969 4.477 1 89.62 126 ASP B N 1
ATOM 2342 C CA . ASP B 1 126 ? -18.172 20.375 3.363 1 89.62 126 ASP B CA 1
ATOM 2343 C C . ASP B 1 126 ? -17.609 19.891 2.029 1 89.62 126 ASP B C 1
ATOM 2345 O O . ASP B 1 126 ? -18.344 19.688 1.069 1 89.62 126 ASP B O 1
ATOM 2349 N N . VAL B 1 127 ? -16.375 19.641 1.952 1 91 127 VAL B N 1
ATOM 2350 C CA . VAL B 1 127 ? -15.797 19.422 0.632 1 91 127 VAL B CA 1
ATOM 2351 C C . VAL B 1 127 ? -14.992 18.125 0.632 1 91 127 VAL B C 1
ATOM 2353 O O . VAL B 1 127 ? -14.562 17.656 -0.422 1 91 127 VAL B O 1
ATOM 2356 N N . SER B 1 128 ? -14.898 17.422 1.654 1 92.19 128 SER B N 1
ATOM 2357 C CA . SER B 1 128 ? -14 16.266 1.767 1 92.19 128 SER B CA 1
ATOM 2358 C C . SER B 1 128 ? -14.648 15.008 1.204 1 92.19 128 SER B C 1
ATOM 2360 O O . SER B 1 128 ? -15.805 14.711 1.497 1 92.19 128 SER B O 1
ATOM 2362 N N . LEU B 1 129 ? -13.945 14.352 0.289 1 92.38 129 LEU B N 1
ATOM 2363 C CA . LEU B 1 129 ? -14.242 12.977 -0.081 1 92.38 129 LEU B CA 1
ATOM 2364 C C . LEU B 1 129 ? -13.57 12 0.881 1 92.38 129 LEU B C 1
ATOM 2366 O O . LEU B 1 129 ? -12.344 11.852 0.868 1 92.38 129 LEU B O 1
ATOM 2370 N N . ASP B 1 130 ? -14.352 11.398 1.717 1 96.25 130 ASP B N 1
ATOM 2371 C CA . ASP B 1 130 ? -13.773 10.562 2.764 1 96.25 130 ASP B CA 1
ATOM 2372 C C . ASP B 1 130 ? -14.695 9.398 3.109 1 96.25 130 ASP B C 1
ATOM 2374 O O . ASP B 1 130 ? -15.477 8.945 2.268 1 96.25 130 ASP B O 1
ATOM 2378 N N . SER B 1 131 ? -14.602 8.852 4.301 1 97.06 131 SER B N 1
ATOM 2379 C CA . SER B 1 131 ? -15.266 7.602 4.66 1 97.06 131 SER B CA 1
ATOM 2380 C C . SER B 1 131 ? -16.781 7.754 4.637 1 97.06 131 SER B C 1
ATOM 2382 O O . SER B 1 131 ? -17.516 6.762 4.555 1 97.06 131 SER B O 1
ATOM 2384 N N . LYS B 1 132 ? -17.266 8.984 4.707 1 94.56 132 LYS B N 1
ATOM 2385 C CA . LYS B 1 132 ? -18.703 9.188 4.551 1 94.56 132 LYS B CA 1
ATOM 2386 C C . LYS B 1 132 ? -19.172 8.703 3.186 1 94.56 132 LYS B C 1
ATOM 2388 O O . LYS B 1 132 ? -20.328 8.281 3.039 1 94.56 132 LYS B O 1
ATOM 2393 N N . GLU B 1 133 ? -18.234 8.742 2.268 1 92.69 133 GLU B N 1
ATOM 2394 C CA . GLU B 1 133 ? -18.562 8.367 0.897 1 92.69 133 GLU B CA 1
ATOM 2395 C C . GLU B 1 133 ? -18.109 6.938 0.593 1 92.69 133 GLU B C 1
ATOM 2397 O O . GLU B 1 133 ? -18.906 6.129 0.091 1 92.69 133 GLU B O 1
ATOM 2402 N N . PHE B 1 134 ? -16.906 6.602 0.972 1 93.44 134 PHE B N 1
ATOM 2403 C CA . PHE B 1 134 ? -16.422 5.305 0.519 1 93.44 134 PHE B CA 1
ATOM 2404 C C . PHE B 1 134 ? -16.406 4.297 1.662 1 93.44 134 PHE B C 1
ATOM 2406 O O . PHE B 1 134 ? -16.062 3.133 1.47 1 93.44 134 PHE B O 1
ATOM 2413 N N . GLY B 1 135 ? -16.875 4.699 2.84 1 94.62 135 GLY B N 1
ATOM 2414 C CA . GLY B 1 135 ? -16.906 3.768 3.957 1 94.62 135 GLY B CA 1
ATOM 2415 C C . GLY B 1 135 ? -15.555 3.531 4.582 1 94.62 135 GLY B C 1
ATOM 2416 O O . GLY B 1 135 ? -14.594 4.246 4.285 1 94.62 135 GLY B O 1
ATOM 2417 N N . PRO B 1 136 ? -15.531 2.516 5.512 1 97.5 136 PRO B N 1
ATOM 2418 C CA . PRO B 1 136 ? -14.234 2.162 6.094 1 97.5 136 PRO B CA 1
ATOM 2419 C C . PRO B 1 136 ? -13.227 1.685 5.051 1 97.5 136 PRO B C 1
ATOM 2421 O O . PRO B 1 136 ? -13.609 1.054 4.062 1 97.5 136 PRO B O 1
ATOM 2424 N N . ILE B 1 137 ? -12.039 1.979 5.32 1 98.25 137 ILE B N 1
ATOM 2425 C CA . ILE B 1 137 ? -11.008 1.571 4.371 1 98.25 137 ILE B CA 1
ATOM 2426 C C . ILE B 1 137 ? -9.953 0.725 5.09 1 98.25 137 ILE B C 1
ATOM 2428 O O . ILE B 1 137 ? -9.734 0.885 6.293 1 98.25 137 ILE B O 1
ATOM 2432 N N . PRO B 1 138 ? -9.336 -0.189 4.371 1 98.44 138 PRO B N 1
ATOM 2433 C CA . PRO B 1 138 ? -8.258 -0.957 5.008 1 98.44 138 PRO B CA 1
ATOM 2434 C C . PRO B 1 138 ? -7.102 -0.077 5.469 1 98.44 138 PRO B C 1
ATOM 2436 O O . PRO B 1 138 ? -6.656 0.803 4.727 1 98.44 138 PRO B O 1
ATOM 2439 N N . ILE B 1 139 ? -6.609 -0.408 6.621 1 98.31 139 ILE B N 1
ATOM 2440 C CA . ILE B 1 139 ? -5.445 0.295 7.148 1 98.31 139 ILE B CA 1
ATOM 2441 C C . ILE B 1 139 ? -4.234 0.038 6.25 1 98.31 139 ILE B C 1
ATOM 2443 O O . ILE B 1 139 ? -3.316 0.858 6.188 1 98.31 139 ILE B O 1
ATOM 2447 N N . ALA B 1 140 ? -4.328 -1.015 5.535 1 98.19 140 ALA B N 1
ATOM 2448 C CA . ALA B 1 140 ? -3.238 -1.424 4.652 1 98.19 140 ALA B CA 1
ATOM 2449 C C . ALA B 1 140 ? -3.037 -0.413 3.525 1 98.19 140 ALA B C 1
ATOM 2451 O O . ALA B 1 140 ? -2.023 -0.449 2.824 1 98.19 140 ALA B O 1
ATOM 2452 N N . LEU B 1 141 ? -3.945 0.515 3.336 1 98.38 141 LEU B N 1
ATOM 2453 C CA . LEU B 1 141 ? -3.822 1.552 2.318 1 98.38 141 LEU B CA 1
ATOM 2454 C C . LEU B 1 141 ? -2.924 2.686 2.805 1 98.38 141 LEU B C 1
ATOM 2456 O O . LEU B 1 141 ? -2.496 3.527 2.012 1 98.38 141 LEU B O 1
ATOM 2460 N N . MET B 1 142 ? -2.625 2.717 4.102 1 97.88 142 MET B N 1
ATOM 2461 C CA . MET B 1 142 ? -1.869 3.811 4.707 1 97.88 142 MET B CA 1
ATOM 2462 C C . MET B 1 142 ? -0.458 3.879 4.133 1 97.88 142 MET B C 1
ATOM 2464 O O . MET B 1 142 ? 0.176 2.846 3.91 1 97.88 142 MET B O 1
ATOM 2468 N N . ARG B 1 143 ? -0.036 5.102 3.939 1 96.38 143 ARG B N 1
ATOM 2469 C CA . ARG B 1 143 ? 1.304 5.328 3.408 1 96.38 143 ARG B CA 1
ATOM 2470 C C . ARG B 1 143 ? 2.143 6.16 4.371 1 96.38 143 ARG B C 1
ATOM 2472 O O . ARG B 1 143 ? 3.34 6.352 4.152 1 96.38 143 ARG B O 1
ATOM 2479 N N . GLY B 1 144 ? 1.539 6.66 5.379 1 97.19 144 GLY B N 1
ATOM 2480 C CA . GLY B 1 144 ? 2.273 7.406 6.387 1 97.19 144 GLY B CA 1
ATOM 2481 C C . GLY B 1 144 ? 1.382 8.289 7.242 1 97.19 144 GLY B C 1
ATOM 2482 O O . GLY B 1 144 ? 0.161 8.297 7.074 1 97.19 144 GLY B O 1
ATOM 2483 N N . ARG B 1 145 ? 2.061 8.961 8.133 1 97.62 145 ARG B N 1
ATOM 2484 C CA . ARG B 1 145 ? 1.408 9.883 9.055 1 97.62 145 ARG B CA 1
ATOM 2485 C C . ARG B 1 145 ? 1.964 11.297 8.906 1 97.62 145 ARG B C 1
ATOM 2487 O O . ARG B 1 145 ? 3.182 11.492 8.859 1 97.62 145 ARG B O 1
ATOM 2494 N N . VAL B 1 146 ? 1.064 12.242 8.734 1 98 146 VAL B N 1
ATOM 2495 C CA . VAL B 1 146 ? 1.483 13.641 8.648 1 98 146 VAL B CA 1
ATOM 2496 C C . VAL B 1 146 ? 1.798 14.164 10.047 1 98 146 VAL B C 1
ATOM 2498 O O . VAL B 1 146 ? 0.924 14.195 10.922 1 98 146 VAL B O 1
ATOM 2501 N N . THR B 1 147 ? 2.977 14.711 10.258 1 97.38 147 THR B N 1
ATOM 2502 C CA . THR B 1 147 ? 3.373 15.047 11.625 1 97.38 147 THR B CA 1
ATOM 2503 C C . THR B 1 147 ? 3.615 16.547 11.773 1 97.38 147 THR B C 1
ATOM 2505 O O . THR B 1 147 ? 3.35 17.125 12.828 1 97.38 147 THR B O 1
ATOM 2508 N N . HIS B 1 148 ? 4.156 17.172 10.688 1 98 148 HIS B N 1
ATOM 2509 C CA . HIS B 1 148 ? 4.52 18.578 10.812 1 98 148 HIS B CA 1
ATOM 2510 C C . HIS B 1 148 ? 4.242 19.344 9.516 1 98 148 HIS B C 1
ATOM 2512 O O . HIS B 1 148 ? 4.352 18.766 8.422 1 98 148 HIS B O 1
ATOM 2518 N N . VAL B 1 149 ? 3.875 20.531 9.68 1 97.06 149 V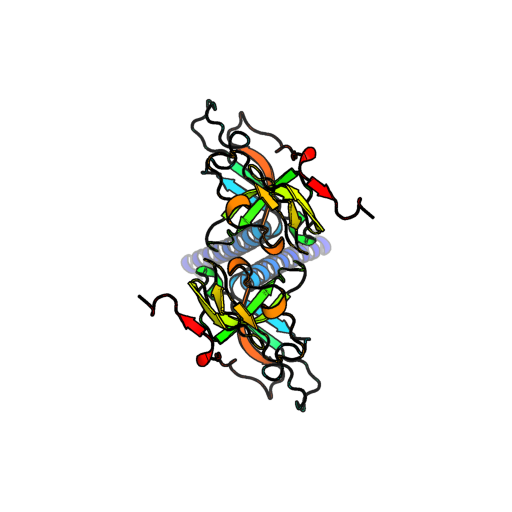AL B N 1
ATOM 2519 C CA . VAL B 1 149 ? 3.947 21.5 8.586 1 97.06 149 VAL B CA 1
ATOM 2520 C C . VAL B 1 149 ? 5.332 22.125 8.539 1 97.06 149 VAL B C 1
ATOM 2522 O O . VAL B 1 149 ? 5.852 22.562 9.57 1 97.06 149 VAL B O 1
ATOM 2525 N N . VAL B 1 150 ? 5.941 22.188 7.34 1 97.06 150 VAL B N 1
ATOM 2526 C CA . VAL B 1 150 ? 7.305 22.703 7.285 1 97.06 150 VAL B CA 1
ATOM 2527 C C . VAL B 1 150 ? 7.359 23.938 6.375 1 97.06 150 VAL B C 1
ATOM 2529 O O . VAL B 1 150 ? 8.391 24.609 6.285 1 97.06 150 VAL B O 1
ATOM 2532 N N . TRP B 1 151 ? 6.297 24.141 5.621 1 95.25 151 TRP B N 1
ATOM 2533 C CA . TRP B 1 151 ? 6.156 25.328 4.789 1 95.25 151 TRP B CA 1
ATOM 2534 C C . TRP B 1 151 ? 4.691 25.719 4.645 1 95.25 151 TRP B C 1
ATOM 2536 O O . TRP B 1 151 ? 3.822 24.859 4.496 1 95.25 151 TRP B O 1
ATOM 2546 N N . PRO B 1 152 ? 4.508 27.016 4.672 1 94.44 152 PRO B N 1
ATOM 2547 C CA . PRO B 1 152 ? 5.371 28.188 4.809 1 94.44 152 PRO B CA 1
ATOM 2548 C C . PRO B 1 152 ? 5.93 28.359 6.219 1 94.44 152 PRO B C 1
ATOM 2550 O O . PRO B 1 152 ? 5.418 27.75 7.164 1 94.44 152 PRO B O 1
ATOM 2553 N N . PRO B 1 153 ? 6.984 29.141 6.363 1 92.94 153 PRO B N 1
ATOM 2554 C CA . PRO B 1 153 ? 7.668 29.25 7.656 1 92.94 153 PRO B CA 1
ATOM 2555 C C . PRO B 1 153 ? 6.746 29.734 8.773 1 92.94 153 PRO B C 1
ATOM 2557 O O . PRO B 1 153 ? 6.926 29.359 9.93 1 92.94 153 PRO B O 1
ATOM 2560 N N . GLN B 1 154 ? 5.781 30.547 8.453 1 92 154 GLN B N 1
ATOM 2561 C CA . GLN B 1 154 ? 4.883 31.109 9.461 1 92 154 GLN B CA 1
ATOM 2562 C C . GLN B 1 154 ? 3.98 30.031 10.055 1 92 154 GLN B C 1
ATOM 2564 O O . GLN B 1 154 ? 3.4 30.219 11.125 1 92 154 GLN B O 1
ATOM 2569 N N . ARG B 1 155 ? 3.902 28.859 9.375 1 93 155 ARG B N 1
ATOM 2570 C CA . ARG B 1 155 ? 2.998 27.797 9.82 1 93 155 ARG B CA 1
ATOM 2571 C C . ARG B 1 155 ? 3.775 26.578 10.297 1 93 155 ARG B C 1
ATOM 2573 O O . ARG B 1 155 ? 3.193 25.516 10.523 1 93 155 ARG B O 1
ATOM 2580 N N . LEU B 1 156 ? 5.004 26.766 10.492 1 94.69 156 LEU B N 1
ATOM 2581 C CA . LEU B 1 156 ? 5.844 25.656 10.953 1 94.69 156 LEU B CA 1
ATOM 2582 C C . LEU B 1 156 ? 5.371 25.141 12.305 1 94.69 156 LEU B C 1
ATOM 2584 O O . LEU B 1 156 ? 5.156 25.938 13.234 1 94.69 156 LEU B O 1
ATOM 2588 N N . GLY B 1 157 ? 5.234 23.812 12.383 1 96.31 157 GLY B N 1
ATOM 2589 C CA . GLY B 1 157 ? 4.836 23.25 13.664 1 96.31 157 GLY B CA 1
ATOM 2590 C C . GLY B 1 157 ? 4.195 21.875 13.547 1 96.31 157 GLY B C 1
ATOM 2591 O O . GLY B 1 157 ? 3.99 21.375 12.438 1 96.31 157 GLY B O 1
ATOM 2592 N N . PRO B 1 158 ? 3.969 21.266 14.648 1 97.12 158 PRO B N 1
ATOM 2593 C CA . PRO B 1 158 ? 3.377 19.922 14.664 1 97.12 158 PRO B CA 1
ATOM 2594 C C . PRO B 1 158 ? 1.895 19.922 14.297 1 97.12 158 PRO B C 1
ATOM 2596 O O . PRO B 1 158 ? 1.213 20.938 14.477 1 97.12 158 PRO B O 1
ATOM 2599 N N . VAL B 1 159 ? 1.498 18.891 13.648 1 96.19 159 VAL B N 1
ATOM 2600 C CA . VAL B 1 159 ? 0.079 18.688 13.383 1 96.19 159 VAL B CA 1
ATOM 2601 C C . VAL B 1 159 ? -0.596 18.078 14.609 1 96.19 159 VAL B C 1
ATOM 2603 O O . VAL B 1 159 ? -0.172 17.031 15.102 1 96.19 159 VAL B O 1
ATOM 2606 N N . GLU B 1 160 ? -1.606 18.688 15.023 1 92.75 160 GLU B N 1
ATOM 2607 C CA . GLU B 1 160 ? -2.305 18.25 16.234 1 92.75 160 GLU B CA 1
ATOM 2608 C C . GLU B 1 160 ? -3.152 17.016 15.969 1 92.75 160 GLU B C 1
ATOM 2610 O O . GLU B 1 160 ? -3.789 16.906 14.914 1 92.75 160 GLU B O 1
ATOM 2615 N N . SER B 1 161 ? -3.137 16.094 16.938 1 92.19 161 SER B N 1
ATOM 2616 C CA . SER B 1 161 ? -4.023 14.938 16.906 1 92.19 161 SER B CA 1
ATOM 2617 C C . SER B 1 161 ? -5.328 15.227 17.641 1 92.19 161 SER B C 1
ATOM 2619 O O . SER B 1 161 ? -5.32 15.547 18.828 1 92.19 161 SER B O 1
ATOM 2621 N N . LYS B 1 162 ? -6.414 15.234 16.969 1 89.75 162 LYS B N 1
ATOM 2622 C CA . LYS B 1 162 ? -7.734 15.477 17.547 1 89.75 162 LYS B CA 1
ATOM 2623 C C . LYS B 1 162 ? -8.812 14.68 16.812 1 89.75 162 LYS B C 1
ATOM 2625 O O . LYS B 1 162 ? -8.703 14.453 15.602 1 89.75 162 LYS B O 1
ATOM 2630 N N . TYR B 1 163 ? -9.68 14.203 17.578 1 85.62 163 TYR B N 1
ATOM 2631 C CA . TYR B 1 163 ? -10.812 13.516 16.969 1 85.62 163 TYR B CA 1
ATOM 2632 C C . TYR B 1 163 ? -12.07 13.672 17.828 1 85.62 163 TYR B C 1
ATOM 2634 O O . TYR B 1 163 ? -11.984 13.977 19.016 1 85.62 163 TYR B O 1
ATOM 2642 N N . PRO B 1 164 ? -13.203 13.656 17.156 1 85.62 164 PRO B N 1
ATOM 2643 C CA . PRO B 1 164 ? -14.445 13.797 17.922 1 85.62 164 PRO B CA 1
ATOM 2644 C C . PRO B 1 164 ? -14.719 12.609 18.828 1 85.62 164 PRO B C 1
ATOM 2646 O O . PRO B 1 164 ? -15.242 11.586 18.375 1 85.62 164 PRO B O 1
ATOM 2649 N N . THR B 1 165 ? -14.523 12.641 20.047 1 82.94 165 THR B N 1
ATOM 2650 C CA . THR B 1 165 ? -14.633 11.555 21.016 1 82.94 165 THR B CA 1
ATOM 2651 C C . THR B 1 165 ? -16.094 11.18 21.234 1 82.94 165 THR B C 1
ATOM 2653 O O . THR B 1 165 ? -16.406 10.016 21.5 1 82.94 165 THR B O 1
ATOM 2656 N N . GLY B 1 166 ? -16.984 12.047 20.969 1 84.62 166 GLY B N 1
ATOM 2657 C CA . GLY B 1 166 ? -18.406 11.805 21.234 1 84.62 166 GLY B CA 1
ATOM 2658 C C . GLY B 1 166 ? -19.047 10.891 20.219 1 84.62 166 GLY B C 1
ATOM 2659 O O . GLY B 1 166 ? -20.109 10.328 20.469 1 84.62 166 GLY B O 1
ATOM 2660 N N . ARG B 1 167 ? -18.359 10.703 19.125 1 88.81 167 ARG B N 1
ATOM 2661 C CA . ARG B 1 167 ? -18.969 9.922 18.062 1 88.81 167 ARG B CA 1
ATOM 2662 C C . ARG B 1 167 ? -18.281 8.57 17.906 1 88.81 167 ARG B C 1
ATOM 2664 O O . ARG B 1 167 ? -18.641 7.789 17.016 1 88.81 167 ARG B O 1
ATOM 2671 N N . VAL B 1 168 ? -17.297 8.328 18.703 1 90 168 VAL B N 1
ATOM 2672 C CA . VAL B 1 168 ? -16.531 7.086 18.578 1 90 168 VAL B CA 1
ATOM 2673 C C . VAL B 1 168 ? -16.625 6.289 19.875 1 90 168 VAL B C 1
ATOM 2675 O O . VAL B 1 168 ? -16.406 6.836 20.953 1 90 168 VAL B O 1
ATOM 2678 N N . PHE B 1 169 ? -16.984 5.055 19.734 1 85.19 169 PHE B N 1
ATOM 2679 C CA . PHE B 1 169 ? -17.047 4.152 20.875 1 85.19 169 PHE B CA 1
ATOM 2680 C C . PHE B 1 169 ? -16.141 2.949 20.672 1 85.19 169 PHE B C 1
ATOM 2682 O O . PHE B 1 169 ? -16.219 2.277 19.641 1 85.19 169 PHE B O 1
ATOM 2689 N N . SER B 1 170 ? -15.172 2.807 21.516 1 78.25 170 SER B N 1
ATOM 2690 C CA . SER B 1 170 ? -14.211 1.713 21.375 1 78.25 170 SER B CA 1
ATOM 2691 C C . SER B 1 170 ? -14.859 0.367 21.672 1 78.25 170 SER B C 1
ATOM 2693 O O . SER B 1 170 ? -15.633 0.242 22.625 1 78.25 170 SER B O 1
ATOM 2695 N N . GLY B 1 171 ? -14.891 -0.529 20.719 1 65.5 171 GLY B N 1
ATOM 2696 C CA . GLY B 1 171 ? -15.414 -1.867 20.938 1 65.5 171 GLY B CA 1
ATOM 2697 C C . GLY B 1 171 ? -14.781 -2.564 22.125 1 65.5 171 GLY B C 1
ATOM 2698 O O . GLY B 1 171 ? -15.344 -3.525 22.656 1 65.5 171 GLY B O 1
ATOM 2699 N N . LYS B 1 172 ? -13.57 -2.426 22.5 1 54.97 172 LYS B N 1
ATOM 2700 C CA . LYS B 1 172 ? -13.078 -3.068 23.719 1 54.97 172 LYS B CA 1
ATOM 2701 C C . LYS B 1 172 ? -13.758 -2.496 24.953 1 54.97 172 LYS B C 1
ATOM 2703 O O . LYS B 1 172 ? -13.641 -3.059 26.047 1 54.97 172 LYS B O 1
ATOM 2708 N N . ASP B 1 173 ? -14.195 -1.439 25.062 1 44.44 173 ASP B N 1
ATOM 2709 C CA . ASP B 1 173 ? -14.859 -0.878 26.234 1 44.44 173 ASP B CA 1
ATOM 2710 C C . ASP B 1 173 ? -16.25 -1.475 26.422 1 44.44 173 ASP B C 1
ATOM 2712 O O . ASP B 1 173 ? -16.844 -1.355 27.484 1 44.44 173 ASP B O 1
ATOM 2716 N N . GLY B 1 174 ? -17.109 -1.81 25.562 1 35.34 174 GLY B N 1
ATOM 2717 C CA . GLY B 1 174 ? -18.406 -2.389 25.875 1 35.34 174 GLY B CA 1
ATOM 2718 C C . GLY B 1 174 ? -18.312 -3.781 26.469 1 35.34 174 GLY B C 1
ATOM 2719 O O . GLY B 1 174 ? -19.328 -4.445 26.672 1 35.34 174 GLY B O 1
ATOM 2720 N N . ARG B 1 175 ? -17.312 -4.594 26.344 1 26.72 175 ARG B N 1
ATOM 2721 C CA . ARG B 1 175 ? -17.516 -5.719 27.25 1 26.72 175 ARG B CA 1
ATOM 2722 C C . ARG B 1 175 ? -17.203 -5.316 28.688 1 26.72 175 ARG B C 1
ATOM 2724 O O . ARG B 1 175 ? -16.328 -4.488 28.938 1 26.72 175 ARG B O 1
#

Nearest PDB structures (foldseek):
  3s04-assembly3_A  TM=8.173E-01  e=1.459E-07  Escherichia coli K-12
  1t7d-assembly1_B  TM=8.321E-01  e=4.242E-07  Escherichia coli
  1kn9-assembly2_B  TM=7.979E-01  e=4.487E-07  Escherichia coli K-12
  1t7d-assembly2_A  TM=7.703E-01  e=5.942E-07  Escherichia coli
  1kn9-assembly4_D  TM=7.797E-01  e=6.649E-06  Escherichia coli K-12

InterPro domains:
  IPR000223 Peptidase S26A, signal peptidase I [PR00727] (31-47)
  IPR000223 Peptidase S26A, signal peptidase I [PR00727] (90-102)
  IPR000223 Peptidase S26A, signal peptidase I [PR00727] (113-132)
  IPR019533 Peptidase S26 [PF10502] (18-104)
  IPR019533 Peptidase S26 [PF10502] (112-151)
  IPR019533 Peptidase S26 [cd06530] (34-146)
  IPR036286 LexA/Signal peptidase-like superfamily [SSF51306] (34-159)
  IPR037730 Mitochondrial inner membrane protease subunit 2 [PTHR46041] (10-170)

Solvent-accessible surface area (backbone atoms only — not comparable to full-atom values): 18490 Å² total; per-residue (Å²): 139,47,72,61,57,55,51,51,49,49,49,50,51,50,48,50,50,50,51,35,50,50,29,34,50,50,37,47,40,76,55,45,32,46,75,46,75,52,83,67,63,26,34,20,62,86,40,58,37,85,83,47,88,56,94,61,58,29,25,31,36,30,39,23,66,44,62,76,74,62,65,78,55,71,7,36,35,33,32,25,42,28,55,57,39,57,89,39,75,44,65,30,30,28,55,40,44,51,48,16,32,34,52,43,82,96,53,90,48,74,44,71,31,49,66,30,18,28,33,37,37,30,67,17,72,90,70,36,89,30,23,92,75,70,39,68,38,42,54,46,33,55,67,28,35,45,46,30,33,67,27,50,76,94,58,50,42,74,53,77,67,60,57,71,64,91,44,46,42,60,48,78,67,75,106,142,46,72,66,57,55,51,51,50,51,51,50,50,50,51,51,51,50,51,35,49,50,30,34,50,50,38,46,40,72,54,44,33,49,77,46,75,52,84,68,63,27,34,20,64,86,40,58,37,85,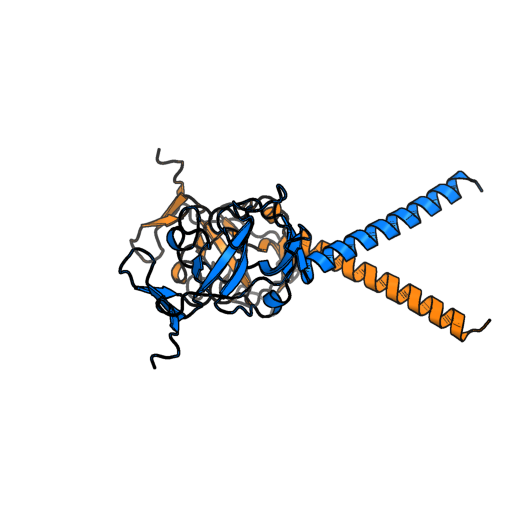84,47,89,56,92,63,56,30,24,31,36,30,38,24,67,42,63,77,74,62,65,79,54,72,7,36,36,32,32,25,43,28,54,56,40,58,88,39,75,43,66,32,30,29,55,39,45,51,48,16,33,34,51,43,85,98,52,89,49,74,45,71,31,50,67,29,16,26,32,38,38,30,68,17,73,89,68,36,88,33,24,91,74,70,40,66,40,43,52,47,32,55,68,29,34,46,46,30,34,66,29,49,74,92,58,51,42,74,54,76,67,61,56,73,64,89,44,45,42,59,47,79,66,75,108